Protein AF-A0A4Q7KWX9-F1 (afdb_monomer)

Nearest PDB structures (foldseek):
  3c6k-assembly1_B  TM=4.438E-01  e=8.004E-01  Homo sapiens
  3c6k-assembly2_D  TM=4.434E-01  e=1.706E+00  Homo sapiens
  3c6k-assembly1_A  TM=4.406E-01  e=1.916E+00  Homo sapiens
  3c6k-assembly2_C  TM=4.402E-01  e=2.282E+00  Homo sapiens
  3c6m-assembly1_B  TM=4.794E-01  e=5.791E+00  Homo sapiens

Secondary structure (DSSP, 8-state):
-----------------------------PPP---PPP-----------PPP----PPPP-TTGGG--GGGGS-HHHHHHTT-----EEE---STTEEEEEEEEETTTEEEEEEEESS----SSEEEEEEEETTEEEEEEE-TTSEEEEEEEEETTEEEEEEEE-TT-HHHHHHHHHHHHHHHGGG--

Organism: NCBI:txid1872711

Sequence (188 aa):
MTRIAIFAATMLIAGLTLGGCSDGAGQASSPDPTSPPPATSVPQIGGTAAPPTTMTHPQRDARFSKVDACALLSSAELASLGLGAGQPTNRASTRYAVSGCEWQQPGRGGTDVVVYDQAITGPGVETPIGKVGRYDAIRRADDVGVCGVELIPSPYSRVVISVVSSREAEKNCDRALAMAQTVEPKLP

Radius of gyration: 25.46 Å; Cα contacts (8 Å, |Δi|>4): 298; chains: 1; bounding box: 45×58×80 Å

Structure (mmCIF, N/CA/C/O backbone):
data_AF-A0A4Q7KWX9-F1
#
_entry.id   AF-A0A4Q7KWX9-F1
#
loop_
_atom_site.group_PDB
_atom_site.id
_atom_site.type_symbol
_atom_site.label_atom_id
_atom_site.label_alt_id
_atom_site.label_comp_id
_atom_site.label_asym_id
_atom_site.label_entity_id
_atom_site.label_seq_id
_atom_site.pdbx_PDB_ins_code
_atom_site.Cartn_x
_atom_site.Cartn_y
_atom_site.Cartn_z
_atom_site.occupancy
_atom_site.B_iso_or_equiv
_atom_site.auth_seq_id
_atom_site.auth_comp_id
_atom_site.auth_asym_id
_atom_site.auth_atom_id
_atom_site.pdbx_PDB_model_num
ATOM 1 N N . MET A 1 1 ? -20.747 -13.998 34.808 1.00 46.50 1 MET A N 1
ATOM 2 C CA . MET A 1 1 ? -20.265 -12.994 35.780 1.00 46.50 1 MET A CA 1
ATOM 3 C C . MET A 1 1 ? -20.164 -11.666 35.061 1.00 46.50 1 MET A C 1
ATOM 5 O O . MET A 1 1 ? -19.368 -11.522 34.146 1.00 46.50 1 MET A O 1
ATOM 9 N N . THR A 1 2 ? -21.070 -10.764 35.412 1.00 43.62 2 THR A N 1
ATOM 10 C CA . THR A 1 2 ? -21.396 -9.527 34.701 1.00 43.62 2 THR A CA 1
ATOM 11 C C . THR A 1 2 ? -20.682 -8.366 35.383 1.00 43.62 2 THR A C 1
ATOM 13 O O . THR A 1 2 ? -20.812 -8.219 36.597 1.00 43.62 2 THR A O 1
ATOM 16 N N . ARG A 1 3 ? -19.954 -7.528 34.638 1.00 51.84 3 ARG A N 1
ATOM 17 C CA . ARG A 1 3 ? -19.536 -6.204 35.121 1.00 51.84 3 ARG A CA 1
ATOM 18 C C . ARG A 1 3 ? -19.853 -5.150 34.069 1.00 51.84 3 ARG A C 1
ATOM 20 O O . ARG A 1 3 ? -19.132 -4.968 33.098 1.00 51.84 3 ARG A O 1
ATOM 27 N N . ILE A 1 4 ? -20.995 -4.515 34.301 1.00 47.59 4 ILE A N 1
ATOM 28 C CA . ILE A 1 4 ? -21.470 -3.282 33.682 1.00 47.59 4 ILE A CA 1
ATOM 29 C C . ILE A 1 4 ? -20.706 -2.136 34.354 1.00 47.59 4 ILE A C 1
ATOM 31 O O . ILE A 1 4 ? -20.743 -2.027 35.578 1.00 47.59 4 ILE A O 1
ATOM 35 N N . ALA A 1 5 ? -20.028 -1.294 33.575 1.00 55.09 5 ALA A N 1
ATOM 36 C CA . ALA A 1 5 ? -19.494 -0.022 34.051 1.00 55.09 5 ALA A CA 1
ATOM 37 C C . ALA A 1 5 ? -20.083 1.107 33.199 1.00 55.09 5 ALA A C 1
ATOM 39 O O . ALA A 1 5 ? -19.780 1.257 32.019 1.00 55.09 5 ALA A O 1
ATOM 40 N N . ILE A 1 6 ? -20.983 1.844 33.842 1.00 56.44 6 ILE A N 1
ATOM 41 C CA . ILE A 1 6 ? -21.657 3.053 33.385 1.00 56.44 6 ILE A CA 1
ATOM 42 C C . ILE A 1 6 ? -20.735 4.237 33.699 1.00 56.44 6 ILE A C 1
ATOM 44 O O . ILE A 1 6 ? -20.399 4.440 34.860 1.00 56.44 6 ILE A O 1
ATOM 48 N N . PHE A 1 7 ? -20.383 5.036 32.694 1.00 53.97 7 PHE A N 1
ATOM 49 C CA . PHE A 1 7 ? -19.941 6.428 32.854 1.00 53.97 7 PHE A CA 1
ATOM 50 C C . PHE A 1 7 ? -20.611 7.217 31.715 1.00 53.97 7 PHE A C 1
ATOM 52 O O . PHE A 1 7 ? -20.299 7.001 30.549 1.00 53.97 7 PHE A O 1
ATOM 59 N N . ALA A 1 8 ? -21.749 7.882 31.950 1.00 53.66 8 ALA A N 1
ATOM 60 C CA . ALA A 1 8 ? -21.849 9.258 32.465 1.00 53.66 8 ALA A CA 1
ATOM 61 C C . ALA A 1 8 ? -20.964 10.210 31.631 1.00 53.66 8 ALA A C 1
ATOM 63 O O . ALA A 1 8 ? -1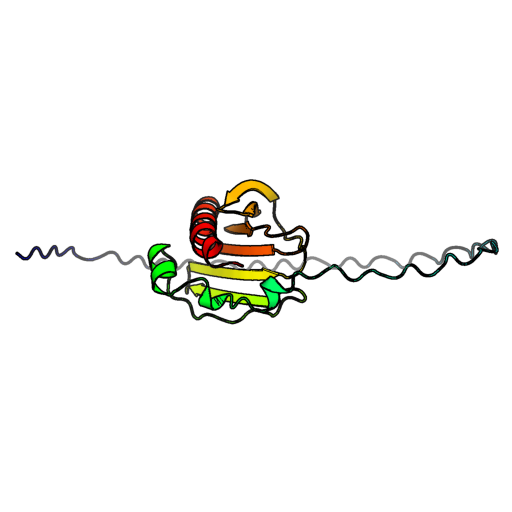9.768 10.301 31.861 1.00 53.66 8 ALA A O 1
ATOM 64 N N . ALA A 1 9 ? -21.444 10.678 30.478 1.00 50.12 9 ALA A N 1
ATOM 65 C CA . ALA A 1 9 ? -22.266 11.881 30.291 1.00 50.12 9 ALA A CA 1
ATOM 66 C C . ALA A 1 9 ? -21.486 13.209 30.385 1.00 50.12 9 ALA A C 1
ATOM 68 O O . ALA A 1 9 ? -20.789 13.479 31.357 1.00 50.12 9 ALA A O 1
ATOM 69 N N . THR A 1 10 ? -21.798 14.086 29.420 1.00 51.09 10 THR A N 1
ATOM 70 C CA . THR A 1 10 ? -21.629 15.556 29.408 1.00 51.09 10 THR A CA 1
ATOM 71 C C . THR A 1 10 ? -20.226 16.130 29.165 1.00 51.09 10 THR A C 1
ATOM 73 O O . THR A 1 10 ? -19.420 16.227 30.076 1.00 51.09 10 THR A O 1
ATOM 76 N N . MET A 1 11 ? -20.011 16.715 27.979 1.00 54.47 11 MET A N 1
ATOM 77 C CA . MET A 1 11 ? -19.962 18.182 27.889 1.00 54.47 11 MET A CA 1
ATOM 78 C C . MET A 1 11 ? -20.142 18.685 26.451 1.00 54.47 11 MET A C 1
ATOM 80 O O . MET A 1 11 ? -19.427 18.317 25.524 1.00 54.47 11 MET A O 1
ATOM 84 N N . LEU A 1 12 ? -21.152 19.537 26.318 1.00 61.22 12 LEU A N 1
ATOM 85 C CA . LEU A 1 12 ? -21.552 20.307 25.155 1.00 61.22 12 LEU A CA 1
ATOM 86 C C . LEU A 1 12 ? -20.673 21.567 25.105 1.00 61.22 12 LEU A C 1
ATOM 88 O O . LEU A 1 12 ? -20.709 22.353 26.047 1.00 61.22 12 LEU A O 1
ATOM 92 N N . ILE A 1 13 ? -19.907 21.780 24.033 1.00 61.19 13 ILE A N 1
ATOM 93 C CA . ILE A 1 13 ? -19.296 23.088 23.750 1.00 61.19 13 ILE A CA 1
ATOM 94 C C . ILE A 1 13 ? -19.692 23.485 22.332 1.00 61.19 13 ILE A C 1
ATOM 96 O O . ILE A 1 13 ? -19.108 23.054 21.341 1.00 61.19 13 ILE A O 1
ATOM 100 N N . ALA A 1 14 ? -20.740 24.304 22.270 1.00 57.28 14 ALA A N 1
ATOM 101 C CA . ALA A 1 14 ? -21.083 25.108 21.115 1.00 57.28 14 ALA A CA 1
ATOM 102 C C . ALA A 1 14 ? -20.134 26.313 21.078 1.00 57.28 14 ALA A C 1
ATOM 104 O O . ALA A 1 14 ? -20.236 27.214 21.907 1.00 57.28 14 ALA A O 1
ATOM 105 N N . GLY A 1 15 ? -19.204 26.314 20.126 1.00 61.44 15 GLY A N 1
ATOM 106 C CA . GLY A 1 15 ? -18.369 27.464 19.798 1.00 61.44 15 GLY A CA 1
ATOM 107 C C . GLY A 1 15 ? -18.564 27.828 18.334 1.00 61.44 15 GLY A C 1
ATOM 108 O O . GLY A 1 15 ? -17.892 27.276 17.469 1.00 61.44 15 GLY A O 1
ATOM 109 N N . LEU A 1 16 ? -19.508 28.731 18.058 1.00 58.53 16 LEU A N 1
ATOM 110 C CA . LEU A 1 16 ? -19.571 29.443 16.786 1.00 58.53 16 LEU A CA 1
ATOM 111 C C . LEU A 1 16 ? -18.425 30.460 16.746 1.00 58.53 16 LEU A C 1
ATOM 113 O O . LEU A 1 16 ? -18.444 31.428 17.502 1.00 58.53 16 LEU A O 1
ATOM 117 N N . THR A 1 17 ? -17.484 30.298 15.821 1.00 65.12 17 THR A N 1
ATOM 118 C CA . THR A 1 17 ? -16.639 31.407 15.361 1.00 65.12 17 THR A CA 1
ATOM 119 C C . THR A 1 17 ? -16.831 31.580 13.864 1.00 65.12 17 THR A C 1
ATOM 121 O O . THR A 1 17 ? -16.281 30.838 13.052 1.00 65.12 17 THR A O 1
ATOM 124 N N . LEU A 1 18 ? -17.666 32.561 13.530 1.00 60.78 18 LEU A N 1
ATOM 125 C CA . LEU A 1 18 ? -17.740 33.208 12.227 1.00 60.78 18 LEU A CA 1
ATOM 126 C C . LEU A 1 18 ? -16.532 34.145 12.084 1.00 60.78 18 LEU A C 1
ATOM 128 O O . LEU A 1 18 ? -16.326 35.005 12.938 1.00 60.78 18 LEU A O 1
ATOM 132 N N . GLY A 1 19 ? -15.768 34.006 11.004 1.00 54.78 19 GLY A N 1
ATOM 133 C CA . GLY A 1 19 ? -14.726 34.958 10.608 1.00 54.78 19 GLY A CA 1
ATOM 134 C C . GLY A 1 19 ? -13.654 34.271 9.764 1.00 54.78 19 GLY A C 1
ATOM 135 O O . GLY A 1 19 ? -13.107 33.263 10.181 1.00 54.78 19 GLY A O 1
ATOM 136 N N . GLY A 1 20 ? -13.307 34.704 8.561 1.00 49.59 20 GLY A N 1
ATOM 137 C CA . GLY A 1 20 ? -13.845 35.747 7.705 1.00 49.59 20 GLY A CA 1
ATOM 138 C C . GLY A 1 20 ? -13.268 35.514 6.307 1.00 49.59 20 GLY A C 1
ATOM 139 O O . GLY A 1 20 ? -12.101 35.148 6.172 1.00 49.59 20 GLY A O 1
ATOM 140 N N . CYS A 1 21 ? -14.092 35.682 5.276 1.00 59.72 21 CYS A N 1
ATOM 141 C CA . CYS A 1 21 ? -13.626 35.716 3.895 1.00 59.72 21 CYS A CA 1
ATOM 142 C C . CYS A 1 21 ? -12.782 36.980 3.713 1.00 59.72 21 CYS A C 1
ATOM 144 O O . CYS A 1 21 ? -13.278 38.087 3.910 1.00 59.72 21 CYS A O 1
ATOM 146 N N . SER A 1 22 ? -11.508 36.819 3.367 1.00 65.88 22 SER A N 1
ATOM 147 C CA . SER A 1 22 ? -10.708 37.905 2.803 1.00 65.88 22 SER A CA 1
ATOM 148 C C . SER A 1 22 ? -10.508 37.599 1.324 1.00 65.88 22 SER A C 1
ATOM 150 O O . SER A 1 22 ? -9.673 36.783 0.944 1.00 65.88 22 SER A O 1
ATOM 152 N N . ASP A 1 23 ? -11.343 38.236 0.505 1.00 57.22 23 ASP A N 1
ATOM 153 C CA . ASP A 1 23 ? -11.207 38.298 -0.945 1.00 57.22 23 ASP A CA 1
ATOM 154 C C . ASP A 1 23 ? -9.933 39.076 -1.300 1.00 57.22 23 ASP A C 1
ATOM 156 O O . ASP A 1 23 ? -9.891 40.306 -1.280 1.00 57.22 23 ASP A O 1
ATOM 160 N N . GLY A 1 24 ? -8.864 38.343 -1.603 1.00 58.34 24 GLY A N 1
ATOM 161 C CA . GLY A 1 24 ? -7.641 38.889 -2.179 1.00 58.34 24 GLY A CA 1
ATOM 162 C C . GLY A 1 24 ? -7.731 38.899 -3.701 1.00 58.34 24 GLY A C 1
ATOM 163 O O . GLY A 1 24 ? -7.265 37.969 -4.354 1.00 58.34 24 GLY A O 1
ATOM 164 N N . ALA A 1 25 ? -8.320 39.952 -4.271 1.00 57.66 25 ALA A N 1
ATOM 165 C CA . ALA A 1 25 ? -8.267 40.225 -5.705 1.00 57.66 25 ALA A CA 1
ATOM 166 C C . ALA A 1 25 ? -6.839 40.649 -6.106 1.00 57.66 25 ALA A C 1
ATOM 168 O O . ALA A 1 25 ? -6.484 41.827 -6.091 1.00 57.66 25 ALA A O 1
ATOM 169 N N . GLY A 1 26 ? -6.005 39.660 -6.432 1.00 52.25 26 GLY A N 1
ATOM 170 C CA . GLY A 1 26 ? -4.661 39.840 -6.973 1.00 52.25 26 GLY A CA 1
ATOM 171 C C . GLY A 1 26 ? -4.692 40.161 -8.467 1.00 52.25 26 GLY A C 1
ATOM 172 O O . GLY A 1 26 ? -4.884 39.286 -9.303 1.00 52.25 26 GLY A O 1
ATOM 173 N N . GLN A 1 27 ? -4.518 41.444 -8.751 1.00 62.50 27 GLN A N 1
ATOM 174 C CA . GLN A 1 27 ? -4.208 42.121 -10.012 1.00 62.50 27 GLN A CA 1
ATOM 175 C C . GLN A 1 27 ? -3.509 41.261 -11.090 1.00 62.50 27 GLN A C 1
ATOM 177 O O . GLN A 1 27 ? -2.397 40.771 -10.903 1.00 62.50 27 GLN A O 1
ATOM 182 N N . ALA A 1 28 ? -4.145 41.148 -12.260 1.00 52.53 28 ALA A N 1
ATOM 183 C CA . ALA A 1 28 ? -3.536 40.617 -13.474 1.00 52.53 28 ALA A CA 1
ATOM 184 C C . ALA A 1 28 ? -2.616 41.676 -14.102 1.00 52.53 28 ALA A C 1
ATOM 186 O O . ALA A 1 28 ? -3.086 42.673 -14.652 1.00 52.53 28 ALA A O 1
ATOM 187 N N . SER A 1 29 ? -1.305 41.454 -14.043 1.00 55.53 29 SER A N 1
ATOM 188 C CA . SER A 1 29 ? -0.343 42.195 -14.860 1.00 55.53 29 SER A CA 1
ATOM 189 C C . SER A 1 29 ? -0.333 41.607 -16.269 1.00 55.53 29 SER A C 1
ATOM 191 O O . SER A 1 29 ? 0.046 40.454 -16.463 1.00 55.53 29 SER A O 1
ATOM 193 N N . SER A 1 30 ? -0.764 42.402 -17.250 1.00 62.53 30 SER A N 1
ATOM 194 C CA . SER A 1 30 ? -0.559 42.112 -18.672 1.00 62.53 30 SER A CA 1
ATOM 195 C C . SER A 1 30 ? 0.919 42.307 -19.025 1.00 62.53 30 SER A C 1
ATOM 197 O O . SER A 1 30 ? 1.438 43.395 -18.771 1.00 62.53 30 SER A O 1
ATOM 199 N N . PRO A 1 31 ? 1.614 41.313 -19.602 1.00 67.44 31 PRO A N 1
ATOM 200 C CA . PRO A 1 31 ? 2.906 41.548 -20.229 1.00 67.44 31 PRO A CA 1
ATOM 201 C C . PRO A 1 31 ? 2.731 42.204 -21.609 1.00 67.44 31 PRO A C 1
ATOM 203 O O . PRO A 1 31 ? 1.918 41.771 -22.426 1.00 67.44 31 PRO A O 1
ATOM 206 N N . ASP A 1 32 ? 3.516 43.257 -21.828 1.00 62.16 32 ASP A N 1
ATOM 207 C CA . ASP A 1 32 ? 3.674 44.013 -23.074 1.00 62.16 32 ASP A CA 1
ATOM 208 C C . ASP A 1 32 ? 3.997 43.120 -24.295 1.00 62.16 32 ASP A C 1
ATOM 210 O O . ASP A 1 32 ? 4.760 42.152 -24.174 1.00 62.16 32 ASP A O 1
ATOM 214 N N . PRO A 1 33 ? 3.518 43.472 -25.505 1.00 61.03 33 PRO A N 1
ATOM 215 C CA . PRO A 1 33 ? 3.904 42.813 -26.745 1.00 61.03 33 PRO A CA 1
ATOM 216 C C . PRO A 1 33 ? 5.296 43.292 -27.185 1.00 61.03 33 PRO A C 1
ATOM 218 O O . PRO A 1 33 ? 5.442 44.319 -27.847 1.00 61.03 33 PRO A O 1
ATOM 221 N N . THR A 1 34 ? 6.341 42.538 -26.837 1.00 62.44 34 THR A N 1
ATOM 222 C CA . THR A 1 34 ? 7.698 42.804 -27.344 1.00 62.44 34 THR A CA 1
ATOM 223 C C . THR A 1 34 ? 7.935 42.097 -28.682 1.00 62.44 34 THR A C 1
ATOM 225 O O . THR A 1 34 ? 7.725 40.894 -28.816 1.00 62.44 34 THR A O 1
ATOM 228 N N . SER A 1 35 ? 8.363 42.912 -29.647 1.00 62.78 35 SER A N 1
ATOM 229 C CA . SER A 1 35 ? 8.789 42.683 -31.033 1.00 62.78 35 SER A CA 1
ATOM 230 C C . SER A 1 35 ? 9.202 41.271 -31.483 1.00 62.78 35 SER A C 1
ATOM 232 O O . SER A 1 35 ? 9.940 40.578 -30.779 1.00 62.78 35 SER A O 1
ATOM 234 N N . PRO A 1 36 ? 8.867 40.894 -32.737 1.00 67.56 36 PRO A N 1
ATOM 235 C CA . PRO A 1 36 ? 9.363 39.671 -33.355 1.00 67.56 36 PRO A CA 1
ATOM 236 C C . PRO A 1 36 ? 10.889 39.733 -33.582 1.00 67.56 36 PRO A C 1
ATOM 238 O O . PRO A 1 36 ? 11.394 40.745 -34.080 1.00 67.56 36 PRO A O 1
ATOM 241 N N . PRO A 1 37 ? 11.638 38.666 -33.250 1.00 71.62 37 PRO A N 1
ATOM 242 C CA . PRO A 1 37 ? 13.067 38.585 -33.526 1.00 71.62 37 PRO A CA 1
ATOM 243 C C . PRO A 1 37 ? 13.351 38.408 -35.033 1.00 71.62 37 PRO A C 1
ATOM 245 O O . PRO A 1 37 ? 12.523 37.855 -35.763 1.00 71.62 37 PRO A O 1
ATOM 248 N N . PRO A 1 38 ? 14.526 38.853 -35.518 1.00 65.75 38 PRO A N 1
ATOM 249 C CA . PRO A 1 38 ? 14.922 38.714 -36.915 1.00 65.75 38 PRO A CA 1
ATOM 250 C C . PRO A 1 38 ? 15.054 37.242 -37.328 1.00 65.75 38 PRO A C 1
ATOM 252 O O . PRO A 1 38 ? 15.581 36.404 -36.591 1.00 65.75 38 PRO A O 1
ATOM 255 N N . ALA A 1 39 ? 14.590 36.942 -38.543 1.00 59.28 39 ALA A N 1
ATOM 256 C CA . ALA A 1 39 ? 14.676 35.625 -39.156 1.00 59.28 39 ALA A CA 1
ATOM 257 C C . ALA A 1 39 ? 16.143 35.186 -39.277 1.00 59.28 39 ALA A C 1
ATOM 259 O O . ALA A 1 39 ? 16.901 35.699 -40.099 1.00 59.28 39 ALA A O 1
ATOM 260 N N . THR A 1 40 ? 16.538 34.226 -38.442 1.00 59.84 40 THR A N 1
ATOM 261 C CA . THR A 1 40 ? 17.843 33.573 -38.535 1.00 59.84 40 THR A CA 1
ATOM 262 C C . THR A 1 40 ? 17.715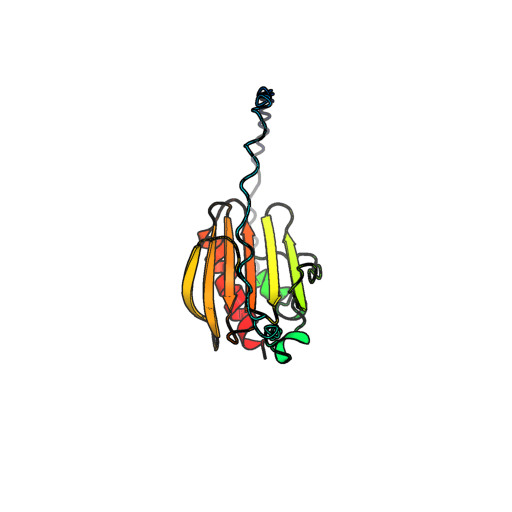 32.418 -39.521 1.00 59.84 40 THR A C 1
ATOM 264 O O . THR A 1 40 ? 17.002 31.446 -39.274 1.00 59.84 40 THR A O 1
ATOM 267 N N . SER A 1 41 ? 18.376 32.544 -40.667 1.00 60.00 41 SER A N 1
ATOM 268 C CA . SER A 1 41 ? 18.505 31.501 -41.682 1.00 60.00 41 SER A CA 1
ATOM 269 C C . SER A 1 41 ? 19.217 30.275 -41.101 1.00 60.00 41 SER A C 1
ATOM 271 O O . SER A 1 41 ? 20.399 30.339 -40.762 1.00 60.00 41 SER A O 1
ATOM 273 N N . VAL A 1 42 ? 18.484 29.167 -40.980 1.00 61.00 42 VAL A N 1
ATOM 274 C CA . VAL A 1 42 ? 18.989 27.879 -40.491 1.00 61.00 42 VAL A CA 1
ATOM 275 C C . VAL A 1 42 ? 19.830 27.208 -41.590 1.00 61.00 42 VAL A C 1
ATOM 277 O O . VAL A 1 42 ? 19.345 27.077 -42.716 1.00 61.00 42 VAL A O 1
ATOM 280 N N . PRO A 1 43 ? 21.065 26.753 -41.306 1.00 59.94 43 PRO A N 1
ATOM 281 C CA . PRO A 1 43 ? 21.844 25.947 -42.239 1.00 59.94 43 PRO A CA 1
ATOM 282 C C . PRO A 1 43 ? 21.158 24.596 -42.464 1.00 59.94 43 PRO A C 1
ATOM 284 O O . PRO A 1 43 ? 20.888 23.859 -41.514 1.00 59.94 43 PRO A O 1
ATOM 287 N N . GLN A 1 44 ? 20.893 24.255 -43.723 1.00 56.44 44 GLN A N 1
ATOM 288 C CA . GLN A 1 44 ? 20.339 22.962 -44.114 1.00 56.44 44 GLN A CA 1
ATOM 289 C C . GLN A 1 44 ? 21.419 21.880 -43.979 1.00 56.44 44 GLN A C 1
ATOM 291 O O . GLN A 1 44 ? 22.164 21.590 -44.913 1.00 56.44 44 GLN A O 1
ATOM 296 N N . ILE A 1 45 ? 21.533 21.310 -42.779 1.00 58.44 45 ILE A N 1
ATOM 297 C CA . ILE A 1 45 ? 22.402 20.167 -42.497 1.00 58.44 45 ILE A CA 1
ATOM 298 C C . ILE A 1 45 ? 21.680 18.912 -42.993 1.00 58.44 45 ILE A C 1
ATOM 300 O O . ILE A 1 45 ? 20.635 18.532 -42.466 1.00 58.44 45 ILE A O 1
ATOM 304 N N . GLY A 1 46 ? 22.235 18.280 -44.029 1.00 61.09 46 GLY A N 1
ATOM 305 C CA . GLY A 1 46 ? 21.813 16.968 -44.515 1.00 61.09 46 GLY A CA 1
ATOM 306 C C . GLY A 1 46 ? 22.043 15.904 -43.444 1.00 61.09 46 GLY A C 1
ATOM 307 O O . GLY A 1 46 ? 23.126 15.337 -43.348 1.00 61.09 46 GLY A O 1
ATOM 308 N N . GLY A 1 47 ? 21.032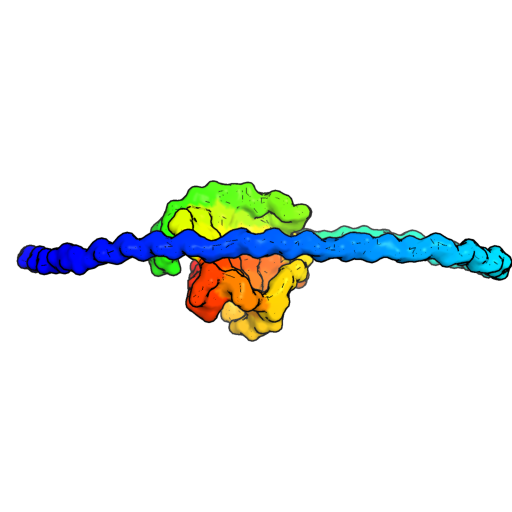 15.673 -42.608 1.00 55.56 47 GLY A N 1
ATOM 309 C CA . GLY A 1 47 ? 21.038 14.635 -41.587 1.00 55.56 47 GLY A CA 1
ATOM 310 C C . GLY A 1 47 ? 20.619 13.295 -42.177 1.00 55.56 47 GLY A C 1
ATOM 311 O O . GLY A 1 47 ? 19.476 13.125 -42.595 1.00 55.56 47 GLY A O 1
ATOM 312 N N . THR A 1 48 ? 21.537 12.331 -42.183 1.00 68.25 48 THR A N 1
ATOM 313 C CA . THR A 1 48 ? 21.222 10.907 -42.324 1.00 68.25 48 THR A CA 1
ATOM 314 C C . THR A 1 48 ? 20.157 10.548 -41.287 1.00 68.25 48 THR A C 1
ATOM 316 O O . THR A 1 48 ? 20.410 10.647 -40.087 1.00 68.25 48 THR A O 1
ATOM 319 N N . ALA A 1 49 ? 18.954 10.187 -41.742 1.00 67.75 49 ALA A N 1
ATOM 320 C CA . ALA A 1 49 ? 17.846 9.821 -40.870 1.00 67.75 49 ALA A CA 1
ATOM 321 C C . ALA A 1 49 ? 18.265 8.642 -39.981 1.00 67.75 49 ALA A C 1
ATOM 323 O O . ALA A 1 49 ? 18.551 7.551 -40.478 1.00 67.75 49 ALA A O 1
ATOM 324 N N . ALA A 1 50 ? 18.335 8.873 -38.668 1.00 69.06 50 ALA A N 1
ATOM 325 C CA . ALA A 1 50 ? 18.533 7.796 -37.714 1.00 69.06 50 ALA A CA 1
ATOM 326 C C . ALA A 1 50 ? 17.370 6.794 -37.854 1.00 69.06 50 ALA A C 1
ATOM 328 O O . ALA A 1 50 ? 16.224 7.221 -38.035 1.00 69.06 50 ALA A O 1
ATOM 329 N N . PRO A 1 51 ? 17.639 5.478 -37.805 1.00 71.75 51 PRO A N 1
ATOM 330 C CA . PRO A 1 51 ? 16.585 4.479 -37.877 1.00 71.75 51 PRO A CA 1
ATOM 331 C C . PRO A 1 51 ? 15.566 4.716 -36.751 1.00 71.75 51 PRO A C 1
ATOM 333 O O . PRO A 1 51 ? 15.964 5.095 -35.644 1.00 71.75 51 PRO A O 1
ATOM 336 N N . PRO A 1 52 ? 14.262 4.520 -37.016 1.00 70.06 52 PRO A N 1
ATOM 337 C CA . PRO A 1 52 ? 13.224 4.747 -36.024 1.00 70.06 52 PRO A CA 1
ATOM 338 C C . PRO A 1 52 ? 13.508 3.891 -34.791 1.00 70.06 52 PRO A C 1
ATOM 340 O O . PRO A 1 52 ? 13.631 2.669 -34.880 1.00 70.06 52 PRO A O 1
ATOM 343 N N . THR A 1 53 ? 13.629 4.534 -33.633 1.00 64.19 53 THR A N 1
ATOM 344 C CA . THR A 1 53 ? 13.691 3.835 -32.356 1.00 64.19 53 THR A CA 1
ATOM 345 C C . THR A 1 53 ? 12.335 3.194 -32.112 1.00 64.19 53 THR A C 1
ATOM 347 O O . THR A 1 53 ? 11.343 3.864 -31.823 1.00 64.19 53 THR A O 1
ATOM 350 N N . THR A 1 54 ? 12.273 1.873 -32.258 1.00 65.19 54 THR A N 1
ATOM 351 C CA . THR A 1 54 ? 11.114 1.094 -31.836 1.00 65.19 54 THR A CA 1
ATOM 352 C C . THR A 1 54 ? 10.941 1.323 -30.340 1.00 65.19 54 THR A C 1
ATOM 354 O O . THR A 1 54 ? 11.796 0.925 -29.549 1.00 65.19 54 THR A O 1
ATOM 357 N N . MET A 1 55 ? 9.869 2.009 -29.940 1.00 51.69 55 MET A N 1
ATOM 358 C CA . MET A 1 55 ? 9.529 2.132 -28.528 1.00 51.69 55 MET A CA 1
ATOM 359 C C . MET A 1 55 ? 9.176 0.735 -28.021 1.00 51.69 55 MET A C 1
ATOM 361 O O . MET A 1 55 ? 8.089 0.223 -28.287 1.00 51.69 55 MET A O 1
ATOM 365 N N . THR A 1 56 ? 10.107 0.090 -27.324 1.00 66.31 56 THR A N 1
ATOM 366 C CA . THR A 1 56 ? 9.809 -1.137 -26.594 1.00 66.31 56 THR A CA 1
ATOM 367 C C . THR A 1 56 ? 8.776 -0.772 -25.540 1.00 66.31 56 THR A C 1
ATOM 369 O O . THR A 1 56 ? 9.070 -0.010 -24.617 1.00 66.31 56 THR A O 1
ATOM 372 N N . HIS A 1 57 ? 7.544 -1.256 -25.705 1.00 64.12 57 HIS A N 1
ATOM 373 C CA . HIS A 1 57 ? 6.516 -1.088 -24.687 1.00 64.12 57 HIS A CA 1
ATOM 374 C C . HIS A 1 57 ? 7.068 -1.567 -23.338 1.00 64.12 57 HIS A C 1
ATOM 376 O O . HIS A 1 57 ? 7.733 -2.609 -23.306 1.00 64.12 57 HIS A O 1
ATOM 382 N N . PRO A 1 58 ? 6.817 -0.836 -22.235 1.00 69.31 58 PRO A N 1
ATOM 383 C CA . PRO A 1 58 ? 7.238 -1.287 -20.920 1.00 69.31 58 PRO A CA 1
ATOM 384 C C . PRO A 1 58 ? 6.694 -2.698 -20.696 1.00 69.31 58 PRO A C 1
ATOM 386 O O . PRO A 1 58 ? 5.505 -2.960 -20.895 1.00 69.31 58 PRO A O 1
ATOM 389 N N . GLN A 1 59 ? 7.599 -3.618 -20.368 1.00 79.06 59 GLN A N 1
ATOM 390 C CA . GLN A 1 59 ? 7.264 -5.013 -20.131 1.00 79.06 59 GLN A CA 1
ATOM 391 C C . GLN A 1 59 ? 6.272 -5.075 -18.966 1.00 79.06 59 GLN A C 1
ATOM 393 O O . GLN A 1 59 ? 6.589 -4.599 -17.884 1.00 79.06 59 GLN A O 1
ATOM 398 N N . ARG A 1 60 ? 5.073 -5.623 -19.185 1.00 84.31 60 ARG A N 1
ATOM 399 C CA . ARG A 1 60 ? 4.038 -5.748 -18.146 1.00 84.31 60 ARG A CA 1
ATOM 400 C C . ARG A 1 60 ? 4.170 -7.074 -17.409 1.00 84.31 60 ARG A C 1
ATOM 402 O O . ARG A 1 60 ? 4.391 -8.108 -18.041 1.00 84.31 60 ARG A O 1
ATOM 409 N N . ASP A 1 61 ? 3.973 -7.071 -16.092 1.00 85.75 61 ASP A N 1
ATOM 410 C CA . ASP A 1 61 ? 3.888 -8.315 -15.318 1.00 85.75 61 ASP A CA 1
ATOM 411 C C . ASP A 1 61 ? 2.453 -8.863 -15.335 1.00 85.75 61 ASP A C 1
ATOM 413 O O . ASP A 1 61 ? 1.580 -8.445 -14.570 1.00 85.75 61 ASP A O 1
ATOM 417 N N . ALA A 1 62 ? 2.208 -9.834 -16.217 1.00 87.81 62 ALA A N 1
ATOM 418 C CA . ALA A 1 62 ? 0.887 -10.427 -16.409 1.00 87.81 62 ALA A CA 1
ATOM 419 C C . ALA A 1 62 ? 0.307 -11.078 -15.139 1.00 87.81 62 ALA A C 1
ATOM 421 O O . ALA A 1 62 ? -0.913 -11.225 -15.050 1.00 87.81 62 ALA A O 1
ATOM 422 N N . ARG A 1 63 ? 1.129 -11.440 -14.142 1.00 91.31 63 ARG A N 1
ATOM 423 C CA . ARG A 1 63 ? 0.641 -12.033 -12.882 1.00 91.31 63 ARG A CA 1
ATOM 424 C C . ARG A 1 63 ? -0.252 -11.067 -12.106 1.00 91.31 63 ARG A C 1
ATOM 426 O O . ARG A 1 63 ? -1.240 -11.494 -11.516 1.00 91.31 63 ARG A O 1
ATOM 433 N N . PHE A 1 64 ? 0.043 -9.770 -12.174 1.00 90.19 64 PHE A N 1
ATOM 434 C CA . PHE A 1 64 ? -0.694 -8.732 -11.451 1.00 90.19 64 PHE A CA 1
ATOM 435 C C . PHE A 1 64 ? -1.989 -8.301 -12.149 1.00 90.19 64 PHE A C 1
ATOM 437 O O . PHE A 1 64 ? -2.877 -7.760 -11.500 1.00 90.19 64 PHE A O 1
ATOM 444 N N . SER A 1 65 ? -2.154 -8.617 -13.439 1.00 87.75 65 SER A N 1
ATOM 445 C CA . SER A 1 65 ? -3.357 -8.266 -14.217 1.00 87.75 65 SER A CA 1
ATOM 446 C C . SER A 1 65 ? -4.656 -8.914 -13.717 1.00 87.75 65 SER A C 1
ATOM 448 O O . SER A 1 65 ? -5.741 -8.466 -14.075 1.00 87.75 65 SER A O 1
ATOM 450 N N . LYS A 1 66 ? -4.555 -9.975 -12.906 1.00 89.56 66 LYS A N 1
ATOM 451 C CA . LYS A 1 66 ? -5.699 -10.729 -12.366 1.00 89.56 66 LYS A CA 1
ATOM 452 C C . LYS A 1 66 ? -5.957 -10.467 -10.882 1.00 89.56 66 LYS A C 1
ATOM 454 O O . LYS A 1 66 ? -6.842 -11.094 -10.309 1.00 89.56 66 LYS A O 1
ATOM 459 N N . VAL A 1 67 ? -5.163 -9.607 -10.245 1.00 93.69 67 VAL A N 1
ATOM 460 C CA . VAL A 1 67 ? -5.307 -9.322 -8.815 1.00 93.69 67 VAL A CA 1
ATOM 461 C C . VAL A 1 67 ? -6.539 -8.447 -8.603 1.00 93.69 67 VAL A C 1
ATOM 463 O O . VAL A 1 67 ? -6.636 -7.357 -9.160 1.00 93.69 67 VAL A O 1
ATOM 466 N N . ASP A 1 68 ? -7.472 -8.902 -7.771 1.00 93.50 68 ASP A N 1
ATOM 467 C CA . ASP A 1 68 ? -8.583 -8.080 -7.289 1.00 93.50 68 ASP A CA 1
ATOM 468 C C . ASP A 1 68 ? -8.144 -7.337 -6.023 1.00 93.50 68 ASP A C 1
ATOM 470 O O . ASP A 1 68 ? -8.039 -7.930 -4.949 1.00 93.50 68 ASP A O 1
ATOM 474 N N . ALA A 1 69 ? -7.881 -6.034 -6.148 1.00 93.75 69 ALA A N 1
ATOM 475 C CA . ALA A 1 69 ? -7.405 -5.213 -5.046 1.00 93.75 69 ALA A CA 1
ATOM 476 C C . ALA A 1 69 ? -8.407 -5.149 -3.882 1.00 93.75 69 ALA A C 1
ATOM 478 O O . ALA A 1 69 ? -7.993 -5.059 -2.727 1.00 93.75 69 ALA A O 1
ATOM 479 N N . CYS A 1 70 ? -9.713 -5.244 -4.156 1.00 92.44 70 CYS A N 1
ATOM 480 C CA . CYS A 1 70 ? -10.735 -5.216 -3.113 1.00 92.44 70 CYS A CA 1
ATOM 481 C C . CYS A 1 70 ? -10.816 -6.533 -2.337 1.00 92.44 70 CYS A C 1
ATOM 483 O O . CYS A 1 70 ? -11.226 -6.531 -1.178 1.00 92.44 70 CYS A O 1
ATOM 485 N N . ALA A 1 71 ? -10.387 -7.645 -2.937 1.00 94.12 71 ALA A N 1
ATOM 486 C CA . ALA A 1 71 ? -10.307 -8.939 -2.266 1.00 94.12 71 ALA A CA 1
ATOM 487 C C . ALA A 1 71 ? -9.044 -9.095 -1.395 1.00 94.12 71 ALA A C 1
ATOM 489 O O . ALA A 1 71 ? -8.969 -10.016 -0.579 1.00 94.12 71 ALA A O 1
ATOM 490 N N . LEU A 1 72 ? -8.051 -8.204 -1.536 1.00 95.00 72 LEU A N 1
ATOM 491 C CA . LEU A 1 72 ? -6.801 -8.269 -0.766 1.00 95.00 72 LEU A CA 1
ATOM 492 C C . LEU A 1 72 ? -6.997 -7.950 0.720 1.00 95.00 72 LEU A C 1
ATOM 494 O O . LEU A 1 72 ? -6.194 -8.388 1.544 1.00 95.00 72 LEU A O 1
ATOM 498 N N . LEU A 1 73 ? -8.052 -7.223 1.085 1.00 94.06 73 LEU A N 1
ATOM 499 C CA . LEU A 1 73 ? -8.364 -6.881 2.469 1.00 94.06 73 LEU A CA 1
ATOM 500 C C . LEU A 1 73 ? -9.836 -7.153 2.758 1.00 94.06 73 LEU A C 1
ATOM 502 O O . LEU A 1 73 ? -10.733 -6.552 2.172 1.00 94.06 73 LEU A O 1
ATOM 506 N N . SER A 1 74 ? -10.085 -8.053 3.702 1.00 92.75 74 SER A N 1
ATOM 507 C CA . SER A 1 74 ? -11.422 -8.293 4.230 1.00 92.75 74 SER A CA 1
ATOM 508 C C . SER A 1 74 ? -11.864 -7.149 5.144 1.00 92.75 74 SER A C 1
ATOM 510 O O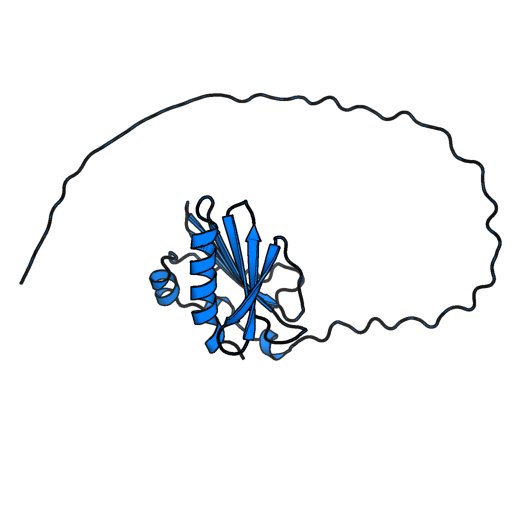 . SER A 1 74 ? -11.053 -6.438 5.742 1.00 92.75 74 SER A O 1
ATOM 512 N N . SER A 1 75 ? -13.176 -7.013 5.342 1.00 90.19 75 SER A N 1
ATOM 513 C CA . SER A 1 75 ? -13.726 -6.040 6.293 1.00 90.19 75 SER A CA 1
ATOM 514 C C . SER A 1 75 ? -13.219 -6.254 7.726 1.00 90.19 75 SER A C 1
ATOM 516 O O . SER A 1 75 ? -13.075 -5.287 8.469 1.00 90.19 75 SER A O 1
ATOM 518 N N . ALA A 1 76 ? -12.926 -7.501 8.115 1.00 91.56 76 ALA A N 1
ATOM 519 C CA . ALA A 1 76 ? -12.382 -7.826 9.433 1.00 91.56 76 ALA A CA 1
ATOM 520 C C . ALA A 1 76 ? -10.925 -7.359 9.588 1.00 91.56 76 ALA A C 1
ATOM 522 O O . ALA A 1 76 ? -10.574 -6.791 10.620 1.00 91.56 76 ALA A O 1
ATOM 523 N N . GLU A 1 77 ? -10.094 -7.545 8.559 1.00 94.25 77 GLU A N 1
ATOM 524 C CA . GLU A 1 77 ? -8.708 -7.059 8.556 1.00 94.25 77 GLU A CA 1
ATOM 525 C C . GLU A 1 77 ? -8.666 -5.531 8.592 1.00 94.25 77 GLU A C 1
ATOM 527 O O . GLU A 1 77 ? -7.957 -4.965 9.421 1.00 94.25 77 GLU A O 1
ATOM 532 N N . LEU A 1 78 ? -9.497 -4.859 7.788 1.00 91.00 78 LEU A N 1
ATOM 533 C CA . LEU A 1 78 ? -9.641 -3.401 7.842 1.00 91.00 78 LEU A CA 1
ATOM 534 C C . LEU A 1 78 ? -10.017 -2.939 9.255 1.00 91.00 78 LEU A C 1
ATOM 536 O O . LEU A 1 78 ? -9.324 -2.100 9.831 1.00 91.00 78 LEU A O 1
ATOM 540 N N . ALA A 1 79 ? -11.037 -3.555 9.862 1.00 89.31 79 ALA A N 1
ATOM 541 C CA . ALA A 1 79 ? -11.444 -3.232 11.226 1.00 89.31 79 ALA A CA 1
ATOM 542 C C . ALA A 1 79 ? -10.309 -3.450 12.245 1.00 89.31 79 ALA A C 1
ATOM 544 O O . ALA A 1 79 ? -10.115 -2.614 13.129 1.00 89.31 79 ALA A O 1
ATOM 545 N N . SER A 1 80 ? -9.526 -4.527 12.105 1.00 90.31 80 SER A N 1
ATOM 546 C CA . SER A 1 80 ? -8.379 -4.816 12.980 1.00 90.31 80 SER A CA 1
ATOM 547 C C . SER A 1 80 ? -7.255 -3.778 12.869 1.00 90.31 80 SER A C 1
ATOM 549 O O . SER A 1 80 ? -6.559 -3.513 13.846 1.00 90.31 80 SER A O 1
ATOM 551 N N . LEU A 1 81 ? -7.134 -3.129 11.709 1.00 88.00 81 LEU A N 1
ATOM 552 C CA . LEU A 1 81 ? -6.180 -2.051 11.436 1.00 88.00 81 LEU A CA 1
ATOM 553 C C . LEU A 1 81 ? -6.704 -0.673 11.883 1.00 88.00 81 LEU A C 1
ATOM 555 O O . LEU A 1 81 ? -6.072 0.355 11.637 1.00 88.00 81 LEU A O 1
ATOM 559 N N . GLY A 1 82 ? -7.874 -0.632 12.532 1.00 86.62 82 GLY A N 1
ATOM 560 C CA . GLY A 1 82 ? -8.553 0.608 12.906 1.00 86.62 82 GLY A CA 1
ATOM 561 C C . GLY A 1 82 ? -9.102 1.372 11.701 1.00 86.62 82 GLY A C 1
ATOM 562 O O . GLY A 1 82 ? -9.413 2.560 11.813 1.00 86.62 82 GLY A O 1
ATOM 563 N N . LEU A 1 83 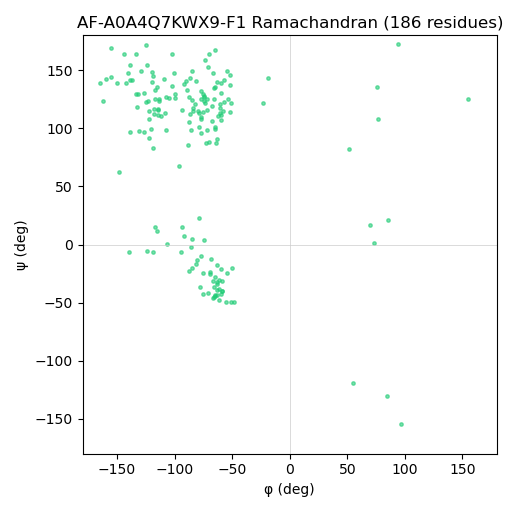? -9.214 0.699 10.555 1.00 81.75 83 LEU A N 1
ATOM 564 C CA . LEU A 1 83 ? -9.796 1.232 9.343 1.00 81.75 83 LEU A CA 1
ATOM 565 C C . LEU A 1 83 ? -11.275 0.832 9.329 1.00 81.75 83 LEU A C 1
ATOM 567 O O . LEU A 1 83 ? -11.627 -0.344 9.328 1.00 81.75 83 LEU A O 1
ATOM 571 N N . GLY A 1 84 ? -12.173 1.814 9.380 1.00 75.06 84 GLY A N 1
ATOM 572 C CA . GLY A 1 84 ? -13.600 1.562 9.208 1.00 75.06 84 GLY A CA 1
ATOM 573 C C . GLY A 1 84 ? -13.877 0.822 7.896 1.00 75.06 84 GLY A C 1
ATOM 574 O O . GLY A 1 84 ? -13.159 1.004 6.912 1.00 75.06 84 GLY A O 1
ATOM 575 N N . ALA A 1 85 ? -14.935 0.008 7.884 1.00 68.12 85 ALA A N 1
ATOM 576 C CA . ALA A 1 85 ? -15.444 -0.616 6.668 1.00 68.12 85 ALA A CA 1
ATOM 577 C C . ALA A 1 85 ? -15.951 0.484 5.720 1.00 68.12 85 ALA A C 1
ATOM 579 O O . ALA A 1 85 ? -17.105 0.905 5.790 1.00 68.12 85 ALA A O 1
ATOM 580 N N . GLY A 1 86 ? -15.054 1.018 4.895 1.00 64.06 86 GLY A N 1
ATOM 581 C CA . GLY A 1 86 ? -15.419 1.923 3.817 1.00 64.06 86 GLY A CA 1
ATOM 582 C C . GLY A 1 86 ? -16.163 1.171 2.720 1.00 64.06 86 GLY A C 1
ATOM 583 O O . GLY A 1 86 ? -16.123 -0.059 2.657 1.00 64.06 86 GLY A O 1
ATOM 584 N N . GLN A 1 87 ? -16.833 1.912 1.840 1.00 67.38 87 GLN A N 1
ATOM 585 C CA . GLN A 1 87 ? -17.374 1.324 0.619 1.00 67.38 87 GLN A CA 1
ATOM 586 C C . GLN A 1 87 ? -16.215 1.098 -0.349 1.00 67.38 87 GLN A C 1
ATOM 588 O O . GLN A 1 87 ? -15.628 2.096 -0.773 1.00 67.38 87 GLN A O 1
ATOM 593 N N . PRO A 1 88 ? -15.863 -0.159 -0.678 1.00 71.38 88 PRO A N 1
ATOM 594 C CA . PRO A 1 88 ? -14.852 -0.416 -1.683 1.00 71.38 88 PRO A CA 1
ATOM 595 C C . PRO A 1 88 ? -15.333 0.183 -3.001 1.00 71.38 88 PRO A C 1
ATOM 597 O O . PRO A 1 88 ? -16.369 -0.210 -3.540 1.00 71.38 88 PRO A O 1
ATOM 600 N N . THR A 1 89 ? -14.593 1.151 -3.522 1.00 75.12 89 THR A N 1
ATOM 601 C CA . THR A 1 89 ? -14.798 1.630 -4.889 1.00 75.12 89 THR A CA 1
ATOM 602 C C . THR A 1 89 ? -13.646 1.140 -5.741 1.00 75.12 89 THR A C 1
ATOM 604 O O . THR A 1 89 ? -12.479 1.319 -5.388 1.00 75.12 89 THR A O 1
ATOM 607 N N . ASN A 1 90 ? -13.971 0.474 -6.852 1.00 73.38 90 ASN A N 1
ATOM 608 C CA . ASN A 1 90 ? -12.949 0.013 -7.775 1.00 73.38 90 ASN A CA 1
ATOM 609 C C . ASN A 1 90 ? -12.368 1.228 -8.514 1.00 73.38 90 ASN A C 1
ATOM 611 O O . ASN A 1 90 ? -12.966 1.733 -9.466 1.00 73.38 90 ASN A O 1
ATOM 615 N N . ARG A 1 91 ? -11.216 1.722 -8.050 1.00 66.12 91 ARG A N 1
ATOM 616 C CA . ARG A 1 91 ? -10.441 2.781 -8.708 1.00 66.12 91 ARG A CA 1
ATOM 617 C C . ARG A 1 91 ? -9.338 2.169 -9.571 1.00 66.12 91 ARG A C 1
ATOM 619 O O . ARG A 1 91 ? -8.155 2.393 -9.343 1.00 66.12 91 ARG A O 1
ATOM 626 N N . ALA A 1 92 ? -9.714 1.489 -10.646 1.00 62.88 92 ALA A N 1
ATOM 627 C CA . ALA A 1 92 ? -8.803 1.270 -11.776 1.00 62.88 92 ALA A CA 1
ATOM 628 C C . ALA A 1 92 ? -8.696 2.519 -12.688 1.00 62.88 92 ALA A C 1
ATOM 630 O O . ALA A 1 92 ? -8.395 2.416 -13.872 1.00 62.88 92 ALA A O 1
ATOM 631 N N . SER A 1 93 ? -9.005 3.721 -12.180 1.00 56.06 93 SER A N 1
ATOM 632 C CA . SER A 1 93 ? -9.172 4.923 -13.010 1.00 56.06 93 SER A CA 1
ATOM 633 C C . SER A 1 93 ? -7.870 5.670 -13.312 1.00 56.06 93 SER A C 1
ATOM 635 O O . SER A 1 93 ? -7.904 6.684 -14.010 1.00 56.06 93 SER A O 1
ATOM 637 N N . THR A 1 94 ? -6.721 5.224 -12.794 1.00 70.25 94 THR A N 1
ATOM 638 C CA . THR A 1 94 ? -5.426 5.763 -13.226 1.00 70.25 94 THR A CA 1
ATOM 639 C C . THR A 1 94 ? -4.961 4.996 -14.461 1.00 70.25 94 THR A C 1
ATOM 641 O O . THR A 1 94 ? -5.172 3.793 -14.571 1.00 70.25 94 THR A O 1
ATOM 644 N N . ARG A 1 95 ? -4.318 5.690 -15.411 1.00 75.06 95 ARG A N 1
ATOM 645 C CA . ARG A 1 95 ? -3.919 5.161 -16.736 1.00 75.06 95 ARG A CA 1
ATOM 646 C C . ARG A 1 95 ? -3.156 3.820 -16.689 1.00 75.06 95 ARG A C 1
ATOM 648 O O . ARG A 1 95 ? -3.085 3.125 -17.700 1.00 75.06 95 ARG A O 1
ATOM 655 N N . TYR A 1 96 ? -2.571 3.486 -15.543 1.00 81.62 96 TYR A N 1
ATOM 656 C CA . TYR A 1 96 ? -1.651 2.370 -15.352 1.00 81.62 96 TYR A CA 1
ATOM 657 C C . TYR A 1 96 ? -2.080 1.389 -14.254 1.00 81.62 96 TYR A C 1
ATOM 659 O O . TYR A 1 96 ? -1.419 0.366 -14.080 1.00 81.62 96 TYR A O 1
ATOM 667 N N . ALA A 1 97 ? -3.149 1.682 -13.508 1.00 88.75 97 ALA A N 1
ATOM 668 C CA . ALA A 1 97 ? -3.677 0.736 -12.536 1.00 88.75 97 ALA A CA 1
ATOM 669 C C . ALA A 1 97 ? -4.421 -0.379 -13.269 1.00 88.75 97 ALA A C 1
ATOM 671 O O . ALA A 1 97 ? -5.309 -0.120 -14.080 1.00 88.75 97 ALA A O 1
ATOM 672 N N . VAL A 1 98 ? -4.075 -1.626 -12.961 1.00 90.44 98 VAL A N 1
ATOM 673 C CA . VAL A 1 98 ? -4.831 -2.794 -13.437 1.00 90.44 98 VAL A CA 1
ATOM 674 C C . VAL A 1 98 ? -5.973 -3.147 -12.492 1.00 90.44 98 VAL A C 1
ATOM 676 O O . VAL A 1 98 ? -6.943 -3.776 -12.901 1.00 90.44 98 VAL A O 1
ATOM 679 N N . SER A 1 99 ? -5.864 -2.733 -11.230 1.00 92.00 99 SER A N 1
ATOM 680 C CA . SER A 1 99 ? -6.842 -2.986 -10.180 1.00 92.00 99 SER A CA 1
ATOM 681 C C . SER A 1 99 ? -6.641 -1.975 -9.061 1.00 92.00 99 SER A C 1
ATOM 683 O O . SER A 1 99 ? -5.503 -1.619 -8.752 1.00 92.00 99 SER A O 1
ATOM 685 N N . GLY A 1 100 ? -7.716 -1.498 -8.447 1.00 92.31 100 GLY A N 1
ATOM 686 C CA . GLY A 1 100 ? -7.616 -0.571 -7.328 1.00 92.31 100 GLY A CA 1
ATOM 687 C C . GLY A 1 100 ? -8.842 -0.649 -6.445 1.00 92.31 100 GLY A C 1
ATOM 688 O O . GLY A 1 100 ? -9.946 -0.830 -6.944 1.00 92.31 100 GLY A O 1
ATOM 689 N N . CYS A 1 101 ? -8.651 -0.506 -5.143 1.00 93.00 101 CYS A N 1
ATOM 690 C CA . CYS A 1 101 ? -9.733 -0.443 -4.182 1.00 93.00 101 CYS A CA 1
ATOM 691 C C . CYS A 1 101 ? -9.498 0.708 -3.223 1.00 93.00 101 CYS A C 1
ATOM 693 O O . CYS A 1 101 ? -8.418 0.813 -2.651 1.00 93.00 101 CYS A O 1
ATOM 695 N N . GLU A 1 102 ? -10.506 1.549 -3.041 1.00 91.94 102 GLU A N 1
ATOM 696 C CA . GLU A 1 102 ? -10.489 2.625 -2.057 1.00 91.94 102 GLU A CA 1
ATOM 697 C C . GLU A 1 102 ? -11.589 2.391 -1.024 1.00 91.94 102 GLU A C 1
ATOM 699 O O . GLU A 1 102 ? -12.741 2.146 -1.384 1.00 91.94 102 GLU A O 1
ATOM 704 N N . TRP A 1 103 ? -11.237 2.528 0.251 1.00 91.06 103 TRP A N 1
ATOM 705 C CA . TRP A 1 103 ? -12.136 2.523 1.394 1.00 91.06 103 TRP A CA 1
ATOM 706 C C . TRP A 1 103 ? -12.161 3.917 2.016 1.00 91.06 103 TRP A C 1
ATOM 708 O O . TRP A 1 103 ? -11.196 4.365 2.638 1.00 91.06 103 TRP A O 1
ATOM 718 N N . GLN A 1 104 ? -13.290 4.605 1.873 1.00 88.56 104 GLN A N 1
ATOM 719 C CA . GLN A 1 104 ? -13.490 5.921 2.475 1.00 88.56 104 GLN A CA 1
ATOM 720 C C . GLN A 1 104 ? -14.125 5.817 3.858 1.00 88.56 104 GLN A C 1
ATOM 722 O O . GLN A 1 104 ? -15.083 5.072 4.065 1.00 88.56 104 GLN A O 1
ATOM 727 N N . GLN A 1 105 ? -13.625 6.621 4.796 1.00 84.44 105 GLN A N 1
ATOM 728 C CA . GLN A 1 105 ? -14.193 6.767 6.129 1.00 84.44 105 GLN A CA 1
ATOM 729 C C . GLN A 1 105 ? -14.655 8.214 6.332 1.00 84.44 105 GLN A C 1
ATOM 731 O O . GLN A 1 105 ? -13.820 9.128 6.358 1.00 84.44 105 GLN A O 1
ATOM 736 N N . PRO A 1 106 ? -15.966 8.452 6.520 1.00 83.88 106 PRO A N 1
ATOM 737 C CA . PRO A 1 106 ? -16.489 9.794 6.747 1.00 83.88 106 PRO A CA 1
ATOM 738 C C . PRO A 1 106 ? -15.741 10.520 7.874 1.00 83.88 106 PRO A C 1
ATOM 740 O O . PRO A 1 106 ? -15.656 10.034 9.002 1.00 83.88 106 PRO A O 1
ATOM 743 N N . GLY A 1 107 ? -15.161 11.679 7.550 1.00 85.31 107 GLY A N 1
ATOM 744 C CA . GLY A 1 107 ? -14.430 12.529 8.497 1.00 85.31 107 GLY A CA 1
ATOM 745 C C . GLY A 1 107 ? -13.051 12.023 8.943 1.00 85.31 107 GLY A C 1
ATOM 746 O O . GLY A 1 107 ? -12.413 12.693 9.752 1.00 85.31 107 GLY A O 1
ATOM 747 N N . ARG A 1 108 ? -12.573 10.874 8.444 1.00 82.12 108 ARG A N 1
ATOM 748 C CA . ARG A 1 108 ? -11.267 10.288 8.820 1.00 82.12 108 ARG A CA 1
ATOM 749 C C . ARG A 1 108 ? -10.284 10.146 7.660 1.00 82.12 108 ARG A C 1
ATOM 751 O O . ARG A 1 108 ? -9.123 9.836 7.900 1.00 82.12 108 ARG A O 1
ATOM 758 N N . GLY A 1 109 ? -10.741 10.422 6.441 1.00 88.56 109 GLY A N 1
ATOM 759 C CA . GLY A 1 109 ? -9.958 10.287 5.221 1.00 88.56 109 GLY A CA 1
ATOM 760 C C . GLY A 1 109 ? -10.212 8.954 4.525 1.00 88.56 109 GLY A C 1
ATOM 761 O O . GLY A 1 109 ? -11.298 8.379 4.635 1.00 88.56 109 GLY A O 1
ATOM 762 N N . GLY A 1 110 ? -9.226 8.501 3.761 1.00 90.38 110 GLY A N 1
ATOM 763 C CA . GLY A 1 110 ? -9.347 7.347 2.881 1.00 90.38 110 GLY A CA 1
ATOM 764 C C . GLY A 1 110 ? -8.163 6.410 3.017 1.00 90.38 110 GLY A C 1
ATOM 765 O O . GLY A 1 110 ? -7.122 6.737 3.587 1.00 90.38 110 GLY A O 1
ATOM 766 N N . THR A 1 111 ? -8.337 5.206 2.516 1.00 93.06 111 THR A N 1
ATOM 767 C CA . THR A 1 111 ? -7.274 4.221 2.412 1.00 93.06 111 THR A CA 1
ATOM 768 C C . THR A 1 111 ? -7.463 3.477 1.110 1.00 93.06 111 THR A C 1
ATOM 770 O O . THR A 1 111 ? -8.598 3.170 0.757 1.00 93.06 111 THR A O 1
ATOM 773 N N . ASP A 1 112 ? -6.387 3.189 0.396 1.00 93.75 112 ASP A N 1
ATOM 774 C CA . ASP A 1 112 ? -6.458 2.498 -0.882 1.00 93.75 112 ASP A CA 1
ATOM 775 C C . ASP A 1 112 ? -5.359 1.454 -1.047 1.00 93.75 112 ASP A C 1
ATOM 777 O O . ASP A 1 112 ? -4.301 1.509 -0.421 1.00 93.75 112 ASP A O 1
ATOM 781 N N . VAL A 1 113 ? -5.656 0.470 -1.890 1.00 95.00 113 VAL A N 1
ATOM 782 C CA . VAL A 1 113 ? -4.692 -0.477 -2.442 1.00 95.00 113 VAL A CA 1
ATOM 783 C C . VAL A 1 113 ? -4.824 -0.409 -3.953 1.00 95.00 113 VAL A C 1
ATOM 785 O O . VAL A 1 113 ? -5.904 -0.650 -4.492 1.00 95.00 113 VAL A O 1
ATOM 788 N N . VAL A 1 114 ? -3.734 -0.098 -4.646 1.00 94.38 114 VAL A N 1
ATOM 789 C CA . VAL A 1 114 ? -3.692 -0.000 -6.105 1.00 94.38 114 VAL A CA 1
ATOM 790 C C . VAL A 1 114 ? -2.577 -0.879 -6.650 1.00 94.38 114 VAL A C 1
ATOM 792 O O . VAL A 1 114 ? -1.431 -0.821 -6.206 1.00 94.38 114 VAL A O 1
ATOM 795 N N . VAL A 1 115 ? -2.919 -1.699 -7.635 1.00 94.50 115 VAL A N 1
ATOM 796 C CA . VAL A 1 115 ? -2.007 -2.620 -8.307 1.00 94.50 115 VAL A CA 1
ATOM 797 C C . VAL A 1 115 ? -1.665 -2.059 -9.680 1.00 94.50 115 VAL A C 1
ATOM 799 O O . VAL A 1 115 ? -2.549 -1.781 -10.494 1.00 94.50 115 VAL A O 1
ATOM 802 N N . TYR A 1 116 ? -0.370 -1.936 -9.944 1.00 92.81 116 TYR A N 1
ATOM 803 C CA . TYR A 1 116 ? 0.1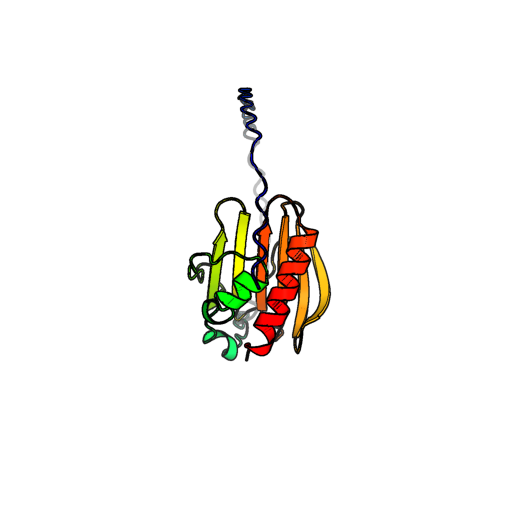94 -1.487 -11.208 1.00 92.81 116 TYR A CA 1
ATOM 804 C C . TYR A 1 116 ? 0.996 -2.619 -11.848 1.00 92.81 116 TYR A C 1
ATOM 806 O O . TYR A 1 116 ? 1.810 -3.278 -11.197 1.00 92.81 116 TYR A O 1
ATOM 814 N N . ASP A 1 117 ? 0.804 -2.808 -13.150 1.00 89.31 117 ASP A N 1
ATOM 815 C CA . ASP A 1 117 ? 1.572 -3.747 -13.977 1.00 89.31 117 ASP A CA 1
ATOM 816 C C . ASP A 1 117 ? 2.774 -3.090 -14.673 1.00 89.31 117 ASP A C 1
ATOM 818 O O . ASP A 1 117 ? 3.329 -3.656 -15.616 1.00 89.31 117 ASP A O 1
ATOM 822 N N . GLN A 1 118 ? 3.146 -1.892 -14.217 1.00 86.81 118 GLN A N 1
ATOM 823 C CA . GLN A 1 118 ? 4.343 -1.157 -14.613 1.00 86.81 118 GLN A CA 1
ATOM 824 C C . GLN A 1 118 ? 4.926 -0.403 -13.415 1.00 86.81 118 GLN A C 1
ATOM 826 O O . GLN A 1 118 ? 4.253 -0.195 -12.401 1.00 86.81 118 GLN A O 1
ATOM 831 N N . ALA A 1 119 ? 6.181 0.030 -13.535 1.00 87.00 119 ALA A N 1
ATOM 832 C CA . ALA A 1 119 ? 6.759 0.967 -12.582 1.00 87.00 119 ALA A CA 1
ATOM 833 C C . ALA A 1 119 ? 6.022 2.309 -12.660 1.00 87.00 119 ALA A C 1
ATOM 835 O O . ALA A 1 119 ? 5.774 2.826 -13.750 1.00 87.00 119 ALA A O 1
ATOM 836 N N . ILE A 1 120 ? 5.710 2.881 -11.503 1.00 86.25 120 ILE A N 1
ATOM 837 C CA . ILE A 1 120 ? 5.156 4.225 -11.394 1.00 86.25 120 ILE A CA 1
ATOM 838 C C . ILE A 1 120 ? 6.034 5.064 -10.474 1.00 86.25 120 ILE A C 1
ATOM 840 O O . ILE A 1 120 ? 6.717 4.538 -9.599 1.00 86.25 120 ILE A O 1
ATOM 844 N N . THR A 1 121 ? 6.004 6.375 -10.675 1.00 86.12 121 THR A N 1
ATOM 845 C CA . THR A 1 121 ? 6.593 7.341 -9.749 1.00 86.12 121 THR A CA 1
ATOM 846 C C . THR A 1 121 ? 5.449 8.138 -9.147 1.00 86.12 121 THR A C 1
ATOM 848 O O . THR A 1 121 ? 4.613 8.673 -9.877 1.00 86.12 121 THR A O 1
ATOM 851 N N . GLY A 1 122 ? 5.382 8.168 -7.820 1.00 82.81 122 GLY A N 1
ATOM 852 C CA . GLY A 1 122 ? 4.406 8.953 -7.071 1.00 82.81 122 GLY A CA 1
ATOM 853 C C . GLY A 1 122 ? 5.022 10.232 -6.497 1.00 82.81 122 GLY A C 1
ATOM 854 O O . GLY A 1 122 ? 6.247 10.338 -6.417 1.00 82.81 122 GLY A O 1
ATOM 855 N N . PRO A 1 123 ? 4.197 11.200 -6.069 1.00 83.44 123 PRO A N 1
ATOM 856 C CA . PRO A 1 123 ? 4.672 12.331 -5.277 1.00 83.44 123 PRO A CA 1
ATOM 857 C C . PRO A 1 123 ? 5.196 11.875 -3.900 1.00 83.44 123 PRO A C 1
ATOM 859 O O . PRO A 1 123 ? 4.960 10.743 -3.471 1.00 83.44 123 PRO A O 1
ATOM 862 N N . GLY A 1 124 ? 5.887 12.778 -3.201 1.00 86.62 124 GLY A N 1
ATOM 863 C CA . GLY A 1 124 ? 6.417 12.549 -1.853 1.00 86.62 124 GLY A CA 1
ATOM 864 C C . GLY A 1 124 ? 7.866 12.058 -1.823 1.00 86.62 124 GLY A C 1
ATOM 865 O O . GLY A 1 124 ? 8.480 11.779 -2.855 1.00 86.62 124 GLY A O 1
ATOM 866 N N . VAL A 1 125 ? 8.428 11.979 -0.615 1.00 90.88 125 VAL A N 1
ATOM 867 C CA . VAL A 1 125 ? 9.815 11.537 -0.405 1.00 90.88 125 VAL A CA 1
ATOM 868 C C . VAL A 1 125 ? 9.863 10.014 -0.350 1.00 90.88 125 VAL A C 1
ATOM 870 O O . VAL A 1 125 ? 9.288 9.404 0.551 1.00 90.88 125 VAL A O 1
ATOM 873 N N . GLU A 1 126 ? 10.572 9.396 -1.296 1.00 95.06 126 GLU A N 1
ATOM 874 C CA . GLU A 1 126 ? 10.840 7.956 -1.276 1.00 95.06 126 GLU A CA 1
ATOM 875 C C . GLU A 1 126 ? 11.877 7.616 -0.201 1.00 95.06 126 GLU A C 1
ATOM 877 O O . GLU A 1 126 ? 13.008 8.096 -0.222 1.00 95.06 126 GLU A O 1
ATOM 882 N N . THR A 1 127 ? 11.498 6.752 0.736 1.00 96.94 127 THR A N 1
ATOM 883 C CA . THR A 1 127 ? 12.389 6.200 1.760 1.00 96.94 127 THR A CA 1
ATOM 884 C C . THR A 1 127 ? 12.378 4.675 1.656 1.00 96.94 127 THR A C 1
ATOM 886 O O . THR A 1 127 ? 11.336 4.073 1.920 1.00 96.94 127 THR A O 1
ATOM 889 N N . PRO A 1 128 ? 13.490 4.011 1.298 1.00 97.62 128 PRO A N 1
ATOM 890 C CA . PRO A 1 128 ? 13.577 2.556 1.369 1.00 97.62 128 PRO A CA 1
ATOM 891 C C . PRO A 1 128 ? 13.344 2.068 2.801 1.00 97.62 128 PRO A C 1
ATOM 893 O O . PRO A 1 128 ? 13.970 2.569 3.733 1.00 97.62 128 PRO A O 1
ATOM 896 N N . ILE A 1 129 ? 12.461 1.083 2.974 1.00 98.00 129 ILE A N 1
ATOM 897 C CA . ILE A 1 129 ? 12.150 0.497 4.293 1.00 98.00 129 ILE A CA 1
ATOM 898 C C . ILE A 1 129 ? 12.564 -0.978 4.396 1.00 98.00 129 ILE A C 1
ATOM 900 O O . ILE A 1 129 ? 12.209 -1.667 5.348 1.00 98.00 129 ILE A O 1
ATOM 904 N N . GLY A 1 130 ? 13.342 -1.466 3.426 1.00 97.81 130 GLY A N 1
ATOM 905 C CA . GLY A 1 130 ? 13.806 -2.849 3.368 1.00 97.81 130 GLY A CA 1
ATOM 906 C C . GLY A 1 130 ? 12.773 -3.761 2.715 1.00 97.81 130 GLY A C 1
ATOM 907 O O . GLY A 1 130 ? 12.295 -3.464 1.622 1.00 97.81 130 GLY A O 1
ATOM 908 N N . LYS A 1 131 ? 12.458 -4.883 3.367 1.00 98.38 131 LYS A N 1
ATOM 909 C CA . LYS A 1 131 ? 11.501 -5.873 2.861 1.00 98.38 131 LYS A CA 1
ATOM 910 C C . LYS A 1 131 ? 10.215 -5.883 3.673 1.00 98.38 131 LYS A C 1
ATOM 912 O O . LYS A 1 131 ? 10.247 -5.819 4.900 1.00 98.38 131 LYS A O 1
ATOM 917 N N . VAL A 1 132 ? 9.100 -6.070 2.978 1.00 98.31 132 VAL A N 1
ATOM 918 C CA . VAL A 1 132 ? 7.824 -6.493 3.560 1.00 98.31 132 VAL A CA 1
ATOM 919 C C . VAL A 1 132 ? 7.539 -7.867 2.973 1.00 98.31 132 VAL A C 1
ATOM 921 O O . VAL A 1 132 ? 7.351 -7.993 1.765 1.00 98.31 132 VAL A O 1
ATOM 924 N N . GLY A 1 133 ? 7.604 -8.905 3.808 1.00 97.81 133 GLY A N 1
ATOM 925 C CA . GLY A 1 133 ? 7.530 -10.290 3.342 1.00 97.81 133 GLY A CA 1
ATOM 926 C C . GLY A 1 133 ? 8.588 -10.593 2.274 1.00 97.81 133 GLY A C 1
ATOM 927 O O . GLY A 1 133 ? 9.789 -10.482 2.536 1.00 97.81 133 GLY A O 1
ATOM 928 N N . ARG A 1 134 ? 8.152 -10.978 1.068 1.00 98.25 134 ARG A N 1
ATOM 929 C CA . ARG A 1 134 ? 9.039 -11.351 -0.049 1.00 98.25 134 ARG A CA 1
ATOM 930 C C . ARG A 1 134 ? 9.529 -10.165 -0.879 1.00 98.25 134 ARG A C 1
ATOM 932 O O . ARG A 1 134 ? 10.538 -10.299 -1.575 1.00 98.25 134 ARG A O 1
ATOM 939 N N . TYR A 1 135 ? 8.847 -9.025 -0.828 1.00 98.31 135 TYR A N 1
ATOM 940 C CA . TYR A 1 135 ? 9.106 -7.912 -1.738 1.00 98.31 135 TYR A CA 1
ATOM 941 C C . TYR A 1 135 ? 9.941 -6.819 -1.083 1.00 98.31 135 TYR A C 1
ATOM 943 O O . TYR A 1 135 ? 9.839 -6.565 0.119 1.00 98.31 135 TYR A O 1
ATOM 951 N N . ASP A 1 136 ? 10.764 -6.158 -1.895 1.00 98.38 136 ASP A N 1
ATOM 952 C CA . ASP A 1 136 ? 11.353 -4.886 -1.494 1.00 98.38 136 ASP A CA 1
ATOM 953 C C . ASP A 1 136 ? 10.245 -3.839 -1.371 1.00 98.38 136 ASP A C 1
ATOM 955 O O . ASP A 1 136 ? 9.235 -3.897 -2.081 1.00 98.38 136 ASP A O 1
ATOM 959 N N . ALA A 1 137 ? 10.421 -2.905 -0.444 1.00 98.12 137 ALA A N 1
ATOM 960 C CA . ALA A 1 137 ? 9.417 -1.911 -0.128 1.00 98.12 137 ALA A CA 1
ATOM 961 C C . ALA A 1 137 ? 10.030 -0.522 0.044 1.00 98.12 137 ALA A C 1
ATOM 963 O O . ALA A 1 137 ? 11.096 -0.339 0.647 1.00 98.12 137 ALA A O 1
ATOM 964 N N . ILE A 1 138 ? 9.300 0.471 -0.450 1.00 97.75 138 ILE A N 1
ATOM 965 C CA . ILE A 1 138 ? 9.572 1.882 -0.197 1.00 97.75 138 ILE A CA 1
ATOM 966 C C . ILE A 1 138 ? 8.370 2.514 0.495 1.00 97.75 138 ILE A C 1
ATOM 968 O O . ILE A 1 138 ? 7.221 2.140 0.268 1.00 97.75 138 ILE A O 1
ATOM 972 N N . ARG A 1 139 ? 8.647 3.497 1.340 1.00 97.00 139 ARG A N 1
ATOM 973 C CA . ARG A 1 139 ? 7.654 4.371 1.951 1.00 97.00 139 ARG A CA 1
ATOM 974 C C . ARG A 1 139 ? 7.659 5.705 1.219 1.00 97.00 139 ARG A C 1
ATOM 976 O O . ARG A 1 139 ? 8.732 6.253 0.973 1.00 97.00 139 ARG A O 1
ATOM 983 N N . ARG A 1 140 ? 6.479 6.241 0.922 1.00 95.31 140 ARG A N 1
ATOM 984 C CA . ARG A 1 140 ? 6.274 7.625 0.482 1.00 95.31 140 ARG A CA 1
ATOM 985 C C . ARG A 1 140 ? 5.420 8.328 1.519 1.00 95.31 140 ARG A C 1
ATOM 987 O O . ARG A 1 140 ? 4.338 7.849 1.829 1.00 95.31 140 ARG A O 1
ATOM 994 N N . ALA A 1 141 ? 5.890 9.444 2.046 1.00 92.62 141 ALA A N 1
ATOM 995 C CA . ALA A 1 141 ? 5.096 10.298 2.918 1.00 92.62 141 ALA A CA 1
ATOM 996 C C . ALA A 1 141 ? 5.168 11.738 2.414 1.00 92.62 141 ALA A C 1
ATOM 998 O O . ALA A 1 141 ? 6.182 12.143 1.830 1.00 92.62 141 ALA A O 1
ATOM 999 N N . ASP A 1 142 ? 4.098 12.491 2.640 1.00 88.44 142 ASP A N 1
ATOM 1000 C CA . ASP A 1 142 ? 4.050 13.930 2.411 1.00 88.44 142 ASP A CA 1
ATOM 1001 C C . ASP A 1 142 ? 3.628 14.693 3.677 1.00 88.44 142 ASP A C 1
ATOM 1003 O O . ASP A 1 142 ? 3.277 14.119 4.712 1.00 88.44 142 ASP A O 1
ATOM 1007 N N . ASP A 1 143 ? 3.722 16.016 3.607 1.00 86.25 143 ASP A N 1
ATOM 1008 C CA . ASP A 1 143 ? 3.379 16.939 4.687 1.00 86.25 143 ASP A CA 1
ATOM 1009 C C . ASP A 1 143 ? 1.865 17.154 4.845 1.00 86.25 143 ASP A C 1
ATOM 1011 O O . ASP A 1 143 ? 1.425 17.707 5.855 1.00 86.25 143 ASP A O 1
ATOM 1015 N N . VAL A 1 144 ? 1.053 16.671 3.898 1.00 86.31 144 VAL A N 1
ATOM 1016 C CA . VAL A 1 144 ? -0.416 16.761 3.936 1.00 86.31 144 VAL A CA 1
ATOM 1017 C C . VAL A 1 144 ? -1.080 15.543 4.587 1.00 86.31 144 VAL A C 1
ATOM 1019 O O . VAL A 1 144 ? -2.309 15.447 4.640 1.00 86.31 144 VAL A O 1
ATOM 1022 N N . GLY A 1 145 ? -0.281 14.638 5.160 1.00 87.25 145 GLY A N 1
ATOM 1023 C CA . GLY A 1 145 ? -0.771 13.505 5.939 1.00 87.25 145 GLY A CA 1
ATOM 1024 C C . GLY A 1 145 ? -1.128 12.286 5.093 1.00 87.25 145 GLY A C 1
ATOM 1025 O O . GLY A 1 145 ? -1.884 11.425 5.550 1.00 87.25 145 GLY A O 1
ATOM 1026 N N . VAL A 1 146 ? -0.593 12.174 3.880 1.00 91.56 146 VAL A N 1
ATOM 1027 C CA . VAL A 1 146 ? -0.622 10.931 3.110 1.00 91.56 146 VAL A CA 1
ATOM 1028 C C . VAL A 1 146 ? 0.616 10.119 3.462 1.00 91.56 146 VAL A C 1
ATOM 1030 O O . VAL A 1 146 ? 1.738 10.627 3.462 1.00 91.56 146 VAL A O 1
ATOM 1033 N N . CYS A 1 147 ? 0.424 8.831 3.730 1.00 95.31 147 CYS A N 1
ATOM 1034 C CA . CYS A 1 147 ? 1.529 7.889 3.732 1.00 95.31 147 CYS A CA 1
ATOM 1035 C C . CYS A 1 147 ? 1.185 6.645 2.925 1.00 95.31 147 CYS A C 1
ATOM 1037 O O . CYS A 1 147 ? 0.136 6.034 3.122 1.00 95.31 147 CYS A O 1
ATOM 1039 N N . GLY A 1 148 ? 2.083 6.282 2.019 1.00 95.88 148 GLY A N 1
ATOM 1040 C CA . GLY A 1 148 ? 2.003 5.097 1.191 1.00 95.88 148 GLY A CA 1
ATOM 1041 C C . GLY A 1 148 ? 3.174 4.151 1.426 1.00 95.88 148 GLY A C 1
ATOM 1042 O O . GLY A 1 148 ? 4.307 4.579 1.648 1.00 95.88 148 GLY A O 1
ATOM 1043 N N . VAL A 1 149 ? 2.901 2.856 1.338 1.00 97.69 149 VAL A N 1
ATOM 1044 C CA . VAL A 1 149 ? 3.903 1.798 1.220 1.00 97.69 149 VAL A CA 1
ATOM 1045 C C . VAL A 1 149 ? 3.748 1.166 -0.153 1.00 97.69 149 VAL A C 1
ATOM 1047 O O . VAL A 1 149 ? 2.674 0.704 -0.526 1.00 97.69 149 VAL A O 1
ATOM 1050 N N . GLU A 1 150 ? 4.829 1.162 -0.917 1.00 97.62 150 GLU A N 1
ATOM 1051 C CA . GLU A 1 150 ? 4.896 0.584 -2.250 1.00 97.62 150 GLU A CA 1
ATOM 1052 C C . GLU A 1 150 ? 5.728 -0.696 -2.179 1.00 97.62 150 GLU A C 1
ATOM 1054 O O . GLU A 1 150 ? 6.926 -0.662 -1.894 1.00 97.62 150 GLU A O 1
ATOM 1059 N N . LEU A 1 151 ? 5.070 -1.829 -2.417 1.00 98.19 151 LEU A N 1
ATOM 1060 C CA . LEU A 1 151 ? 5.715 -3.121 -2.610 1.00 98.19 151 LEU A CA 1
ATOM 1061 C C . LEU A 1 151 ? 6.212 -3.211 -4.053 1.00 98.19 151 LEU A C 1
ATOM 1063 O O . LEU A 1 151 ? 5.507 -2.808 -4.986 1.00 98.19 151 LEU A O 1
ATOM 1067 N N . ILE A 1 152 ? 7.397 -3.793 -4.236 1.00 97.00 152 ILE A N 1
ATOM 1068 C CA . ILE A 1 152 ? 8.082 -3.915 -5.526 1.00 97.00 152 ILE A CA 1
ATOM 1069 C C . ILE A 1 152 ? 8.266 -5.405 -5.870 1.00 97.00 152 ILE A C 1
ATOM 1071 O O . ILE A 1 152 ? 9.331 -5.974 -5.622 1.00 97.00 152 ILE A O 1
ATOM 1075 N N . PRO A 1 153 ? 7.244 -6.079 -6.436 1.00 95.75 153 PRO A N 1
ATOM 1076 C CA . PRO A 1 153 ? 7.348 -7.489 -6.814 1.00 95.75 153 PRO A CA 1
ATOM 1077 C C . PRO A 1 153 ? 8.278 -7.760 -7.992 1.00 95.75 153 PRO A C 1
ATOM 1079 O O . PRO A 1 153 ? 8.798 -8.865 -8.144 1.00 95.75 153 PRO A O 1
ATOM 1082 N N . SER A 1 154 ? 8.460 -6.762 -8.853 1.00 94.06 154 SER A N 1
ATOM 1083 C CA . SER A 1 154 ? 9.383 -6.808 -9.979 1.00 94.06 154 SER A CA 1
ATOM 1084 C C . SER A 1 154 ? 9.798 -5.387 -10.373 1.00 94.06 154 SER A C 1
ATOM 1086 O O . SER A 1 154 ? 9.150 -4.420 -9.960 1.00 94.06 154 SER A O 1
ATOM 1088 N N . PRO A 1 155 ? 10.810 -5.220 -11.243 1.00 90.88 155 PRO A N 1
ATOM 1089 C CA . PRO A 1 155 ? 11.134 -3.915 -11.815 1.00 90.88 155 PRO A CA 1
ATOM 1090 C C . PRO A 1 155 ? 9.941 -3.239 -12.503 1.00 90.88 155 PRO A C 1
ATOM 1092 O O . PRO A 1 155 ? 9.892 -2.012 -12.544 1.00 90.88 155 PRO A O 1
ATOM 1095 N N . TYR A 1 156 ? 8.952 -4.015 -12.954 1.00 89.81 156 TYR A N 1
ATOM 1096 C CA . TYR A 1 156 ? 7.811 -3.558 -13.741 1.00 89.81 156 TYR A CA 1
ATOM 1097 C C . TYR A 1 156 ? 6.462 -3.742 -13.053 1.00 89.81 156 TYR A C 1
ATOM 1099 O O . TYR A 1 156 ? 5.445 -3.700 -13.715 1.00 89.81 156 TYR A O 1
ATOM 1107 N N . SER A 1 157 ? 6.389 -3.995 -11.758 1.00 93.19 157 SER A N 1
ATOM 1108 C CA . SER A 1 157 ? 5.094 -4.051 -11.078 1.00 93.19 157 SER A CA 1
ATOM 1109 C C . SER A 1 157 ? 5.208 -3.398 -9.727 1.00 93.19 157 SER A C 1
ATOM 1111 O O . SER A 1 157 ? 6.285 -3.413 -9.126 1.00 93.19 157 SER A O 1
ATOM 1113 N N . ARG A 1 158 ? 4.113 -2.783 -9.285 1.00 95.19 158 ARG A N 1
ATOM 1114 C CA . ARG A 1 158 ? 4.013 -2.109 -7.993 1.00 95.19 158 ARG A CA 1
ATOM 1115 C C . ARG A 1 158 ? 2.671 -2.418 -7.363 1.00 95.19 158 ARG A C 1
ATOM 1117 O O . ARG A 1 158 ? 1.654 -2.446 -8.051 1.00 95.19 158 ARG A O 1
ATOM 1124 N N . VAL A 1 159 ? 2.666 -2.598 -6.050 1.00 96.50 159 VAL A N 1
ATOM 1125 C CA . VAL A 1 159 ? 1.436 -2.573 -5.256 1.00 96.50 159 VAL A CA 1
ATOM 1126 C C . VAL A 1 159 ? 1.574 -1.427 -4.277 1.00 96.50 159 VAL A C 1
ATOM 1128 O O . VAL A 1 159 ? 2.439 -1.463 -3.407 1.00 96.50 159 VAL A O 1
AT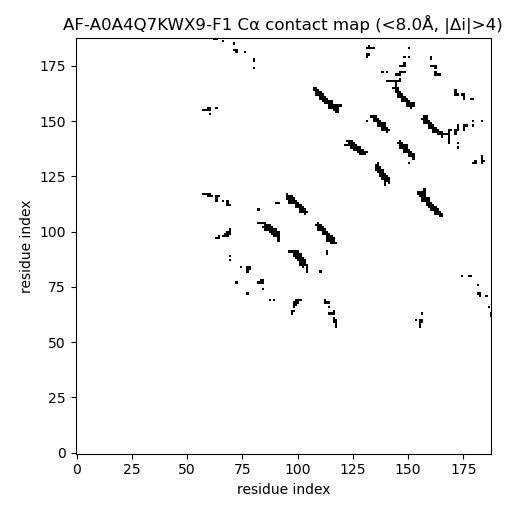OM 1131 N N . VAL A 1 160 ? 0.765 -0.391 -4.465 1.00 96.12 160 VAL A N 1
ATOM 1132 C CA . VAL A 1 160 ? 0.766 0.805 -3.625 1.00 96.12 160 VAL A CA 1
ATOM 1133 C C . VAL A 1 160 ? -0.370 0.691 -2.630 1.00 96.12 160 VAL A C 1
ATOM 1135 O O . VAL A 1 160 ? -1.515 0.472 -3.014 1.00 96.12 160 VAL A O 1
ATOM 1138 N N . ILE A 1 161 ? -0.039 0.826 -1.355 1.00 96.62 161 ILE A N 1
ATOM 1139 C CA . ILE A 1 161 ? -0.976 0.852 -0.243 1.00 96.62 161 ILE A CA 1
ATOM 1140 C C . ILE A 1 161 ? -0.896 2.241 0.368 1.00 96.62 161 ILE A C 1
ATOM 1142 O O . ILE A 1 161 ? 0.161 2.593 0.884 1.00 96.62 161 ILE A O 1
ATOM 1146 N N . SER A 1 162 ? -1.977 3.015 0.338 1.00 95.25 162 SER A N 1
ATOM 1147 C CA . SER A 1 162 ? -1.981 4.399 0.823 1.00 95.25 162 SER A CA 1
ATOM 1148 C C . SER A 1 162 ? -2.974 4.585 1.960 1.00 95.25 162 SER A C 1
ATOM 1150 O O . SER A 1 162 ? -4.090 4.077 1.914 1.00 95.25 162 SER A O 1
ATOM 1152 N N . VAL A 1 163 ? -2.590 5.364 2.969 1.00 94.19 163 VAL A N 1
ATOM 1153 C CA . VAL A 1 163 ? -3.458 5.830 4.052 1.00 94.19 163 VAL A CA 1
ATOM 1154 C C . VAL A 1 163 ? -3.419 7.354 4.066 1.00 94.19 163 VAL A C 1
ATOM 1156 O O . VAL A 1 163 ? -2.357 7.963 4.190 1.00 94.19 163 VAL A O 1
ATOM 1159 N N . VAL A 1 164 ? -4.592 7.972 3.957 1.00 91.44 164 VAL A N 1
ATOM 1160 C CA . VAL A 1 164 ? -4.772 9.424 3.925 1.00 91.44 164 VAL A CA 1
ATOM 1161 C C . VAL A 1 164 ? -5.540 9.848 5.167 1.00 91.44 164 VAL A C 1
ATOM 1163 O O . VAL A 1 164 ? -6.711 9.499 5.317 1.00 91.44 164 VAL A O 1
ATOM 1166 N N . SER A 1 165 ? -4.919 10.635 6.048 1.00 88.00 165 SER A N 1
ATOM 1167 C CA . SER A 1 165 ? -5.631 11.308 7.141 1.00 88.00 165 SER A CA 1
ATOM 1168 C C . SER A 1 165 ? -4.957 12.632 7.511 1.00 88.00 165 SER A C 1
ATOM 1170 O O . SER A 1 165 ? -3.736 12.726 7.579 1.00 88.00 165 SER A O 1
ATOM 1172 N N . SER A 1 166 ? -5.751 13.670 7.779 1.00 73.94 166 SER A N 1
ATOM 1173 C CA . SER A 1 166 ? -5.286 15.066 7.817 1.00 73.94 166 SER A CA 1
ATOM 1174 C C . SER A 1 166 ? -4.450 15.475 9.037 1.00 73.94 166 SER A C 1
ATOM 1176 O O . SER A 1 166 ? -4.169 16.661 9.193 1.00 73.94 166 SER A O 1
ATOM 1178 N N . ARG A 1 167 ? -4.111 14.562 9.959 1.00 75.50 167 ARG A N 1
ATOM 1179 C CA . ARG A 1 167 ? -3.536 14.961 11.262 1.00 75.50 167 ARG A CA 1
ATOM 1180 C C . ARG A 1 167 ? -2.397 14.100 11.796 1.00 75.50 167 ARG A C 1
ATOM 1182 O O . ARG A 1 167 ? -1.831 14.463 12.821 1.00 75.50 167 ARG A O 1
ATOM 1189 N N . GLU A 1 168 ? -2.059 12.975 11.163 1.00 84.56 168 GLU A N 1
ATOM 1190 C CA . GLU A 1 168 ? -1.160 11.990 11.783 1.00 84.56 168 GLU A CA 1
ATOM 1191 C C . GLU A 1 168 ? -0.294 11.226 10.759 1.00 84.56 168 GLU A C 1
ATOM 1193 O O . GLU A 1 168 ? -0.398 10.006 10.654 1.00 84.56 168 GLU A O 1
ATOM 1198 N N . ALA A 1 169 ? 0.574 11.926 10.014 1.00 86.56 169 ALA A N 1
ATOM 1199 C CA . ALA A 1 169 ? 1.395 11.333 8.945 1.00 86.56 169 ALA A CA 1
ATOM 1200 C C . ALA A 1 169 ? 2.170 10.069 9.383 1.00 86.56 169 ALA A C 1
ATOM 1202 O O . ALA A 1 169 ? 2.045 9.026 8.747 1.00 86.56 169 ALA A O 1
ATOM 1203 N N . GLU A 1 170 ? 2.886 10.114 10.513 1.00 90.00 170 GLU A N 1
ATOM 1204 C CA . GLU A 1 170 ? 3.637 8.948 11.016 1.00 90.00 170 GLU A CA 1
ATOM 1205 C C . GLU A 1 170 ? 2.722 7.766 11.373 1.00 90.00 170 GLU A C 1
ATOM 1207 O O . GLU A 1 170 ? 2.975 6.634 10.968 1.00 90.00 170 GLU A O 1
ATOM 1212 N N . LYS A 1 171 ? 1.585 8.014 12.039 1.00 91.00 171 LYS A N 1
ATOM 1213 C CA . LYS A 1 171 ? 0.621 6.939 12.336 1.00 91.00 171 LYS A CA 1
ATOM 1214 C C . LYS A 1 171 ? -0.019 6.380 11.065 1.00 91.00 171 LYS A C 1
ATOM 1216 O O . LYS A 1 171 ? -0.371 5.202 11.028 1.00 91.00 171 LYS A O 1
ATOM 1221 N N . ASN A 1 172 ? -0.189 7.199 10.026 1.00 92.56 172 ASN A N 1
ATOM 1222 C CA . ASN A 1 172 ? -0.642 6.721 8.721 1.00 92.56 172 ASN A CA 1
ATOM 1223 C C . ASN A 1 172 ? 0.409 5.805 8.085 1.00 92.56 172 ASN A C 1
ATOM 1225 O O . ASN A 1 172 ? 0.030 4.800 7.492 1.00 92.56 172 ASN A O 1
ATOM 1229 N N . CYS A 1 173 ? 1.702 6.089 8.261 1.00 94.62 173 CYS A N 1
ATOM 1230 C CA . CYS A 1 173 ? 2.771 5.203 7.805 1.00 94.62 173 CYS A CA 1
ATOM 1231 C C . CYS A 1 173 ? 2.771 3.857 8.527 1.00 94.62 173 CYS A C 1
ATOM 1233 O O . CYS A 1 173 ? 2.873 2.825 7.866 1.00 94.62 173 CYS A O 1
ATOM 1235 N N . ASP A 1 174 ? 2.590 3.851 9.850 1.00 94.94 174 ASP A N 1
ATOM 1236 C CA . ASP A 1 174 ? 2.476 2.606 10.618 1.00 94.94 174 ASP A CA 1
ATOM 1237 C C . ASP A 1 174 ? 1.286 1.761 10.134 1.00 94.94 174 ASP A C 1
ATOM 1239 O O . ASP A 1 174 ? 1.405 0.550 9.933 1.00 94.94 174 ASP A O 1
ATOM 1243 N N . ARG A 1 175 ? 0.139 2.404 9.874 1.00 94.56 175 ARG A N 1
ATOM 1244 C CA . ARG A 1 175 ? -1.050 1.734 9.322 1.00 94.56 175 ARG A CA 1
ATOM 1245 C C . ARG A 1 175 ? -0.819 1.217 7.904 1.00 94.56 175 ARG A C 1
ATOM 1247 O O . ARG A 1 175 ? -1.171 0.073 7.627 1.00 94.56 175 ARG A O 1
ATOM 1254 N N . ALA A 1 176 ? -0.219 2.020 7.025 1.00 96.19 176 ALA A N 1
ATOM 1255 C CA . ALA A 1 176 ? 0.096 1.620 5.655 1.00 96.19 176 ALA A CA 1
ATOM 1256 C C . ALA A 1 176 ? 1.065 0.426 5.633 1.00 96.19 176 ALA A C 1
ATOM 1258 O O . ALA A 1 176 ? 0.884 -0.502 4.845 1.00 96.19 176 ALA A O 1
ATOM 1259 N N . LEU A 1 177 ? 2.042 0.393 6.545 1.00 97.81 177 LEU A N 1
ATOM 1260 C CA . LEU A 1 177 ? 2.954 -0.738 6.700 1.00 97.81 177 LEU A CA 1
ATOM 1261 C C . LEU A 1 177 ? 2.237 -2.000 7.194 1.00 97.81 177 LEU A C 1
ATOM 1263 O O . L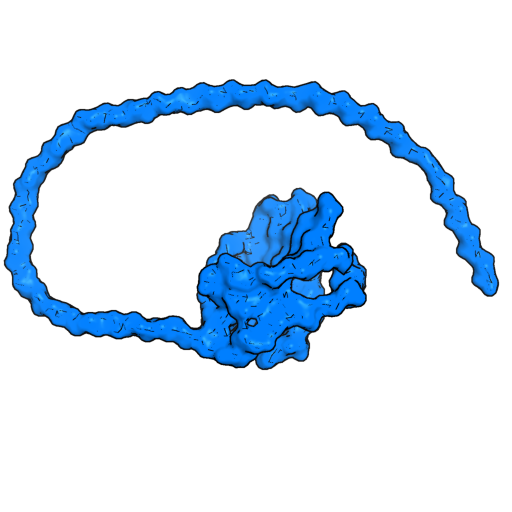EU A 1 177 ? 2.432 -3.072 6.621 1.00 97.81 177 LEU A O 1
ATOM 1267 N N . ALA A 1 178 ? 1.379 -1.889 8.209 1.00 97.25 178 ALA A N 1
ATOM 1268 C CA . ALA A 1 178 ? 0.601 -3.023 8.713 1.00 97.25 178 ALA A CA 1
ATOM 1269 C C . ALA A 1 178 ? -0.366 -3.584 7.649 1.00 97.25 178 ALA A C 1
ATOM 1271 O O . ALA A 1 178 ? -0.508 -4.799 7.486 1.00 97.25 178 ALA A O 1
ATOM 1272 N N . MET A 1 179 ? -0.987 -2.704 6.860 1.00 97.12 179 MET A N 1
ATOM 1273 C CA . MET A 1 179 ? -1.762 -3.106 5.689 1.00 97.12 179 MET A CA 1
ATOM 1274 C C . MET A 1 179 ? -0.899 -3.828 4.655 1.00 97.12 179 MET A C 1
ATOM 1276 O O . MET A 1 179 ? -1.289 -4.893 4.185 1.00 97.12 179 MET A O 1
ATOM 1280 N N . ALA A 1 180 ? 0.274 -3.287 4.316 1.00 98.19 180 ALA A N 1
ATOM 1281 C CA . ALA A 1 180 ? 1.180 -3.904 3.353 1.00 98.19 180 ALA A CA 1
ATOM 1282 C C . ALA A 1 180 ? 1.600 -5.315 3.794 1.00 98.19 180 ALA A C 1
ATOM 1284 O O . ALA A 1 180 ? 1.603 -6.232 2.979 1.00 98.19 180 ALA A O 1
ATOM 1285 N N . GLN A 1 181 ? 1.863 -5.516 5.089 1.00 98.31 181 GLN A N 1
ATOM 1286 C CA . GLN A 1 181 ? 2.147 -6.834 5.674 1.00 98.31 181 GLN A CA 1
ATOM 1287 C C . GLN A 1 181 ? 0.965 -7.810 5.561 1.00 98.31 181 GLN A C 1
ATOM 1289 O O . GLN A 1 181 ? 1.174 -9.010 5.418 1.00 98.31 181 GLN A O 1
ATOM 1294 N N . THR A 1 182 ? -0.269 -7.305 5.600 1.00 97.75 182 THR A N 1
ATOM 1295 C CA . THR A 1 182 ? -1.490 -8.114 5.433 1.00 97.75 182 THR A CA 1
ATOM 1296 C C . THR A 1 182 ? -1.750 -8.460 3.963 1.00 97.75 182 THR A C 1
ATOM 1298 O O . THR A 1 182 ? -2.215 -9.556 3.644 1.00 97.75 182 THR A O 1
ATOM 1301 N N . VAL A 1 183 ? -1.447 -7.527 3.056 1.00 97.88 183 VAL A N 1
ATOM 1302 C CA . VAL A 1 183 ? -1.639 -7.673 1.607 1.00 97.88 183 VAL A CA 1
ATOM 1303 C C . VAL A 1 183 ? -0.579 -8.580 0.982 1.00 97.88 183 VAL A C 1
ATOM 1305 O O . VAL A 1 183 ? -0.920 -9.423 0.156 1.00 97.88 183 VAL A O 1
ATOM 1308 N N . GLU A 1 184 ? 0.690 -8.437 1.372 1.00 97.94 184 GLU A N 1
ATOM 1309 C CA . GLU A 1 184 ? 1.826 -9.141 0.763 1.00 97.94 184 GLU A CA 1
ATOM 1310 C C . GLU A 1 184 ? 1.643 -10.656 0.570 1.00 97.94 184 GLU A C 1
ATOM 1312 O O . GLU A 1 184 ? 1.861 -11.125 -0.553 1.00 97.94 184 GLU A O 1
ATOM 1317 N N . PRO A 1 185 ? 1.208 -11.438 1.575 1.00 98.19 185 PRO A N 1
ATOM 1318 C CA . PRO A 1 185 ? 1.101 -12.888 1.420 1.00 98.19 185 PRO A CA 1
ATOM 1319 C C . PRO A 1 185 ? -0.001 -13.322 0.441 1.00 98.19 185 PRO A C 1
ATOM 1321 O O . PRO A 1 185 ? -0.047 -14.488 0.054 1.00 98.19 185 PRO A O 1
ATOM 1324 N N . LYS A 1 186 ? -0.892 -12.408 0.033 1.00 97.62 186 LYS A N 1
ATOM 1325 C CA . LYS A 1 186 ? -1.994 -12.660 -0.912 1.00 97.62 186 LYS A CA 1
ATOM 1326 C C . LYS A 1 186 ? -1.622 -12.320 -2.359 1.00 97.62 186 LYS A C 1
ATOM 1328 O O . LYS A 1 186 ? -2.414 -12.574 -3.265 1.00 97.62 186 LYS A O 1
ATOM 1333 N N . LEU A 1 187 ? -0.446 -11.732 -2.578 1.00 96.75 187 LEU A N 1
ATOM 1334 C CA . LEU A 1 187 ? 0.051 -11.370 -3.902 1.00 96.75 187 LEU A CA 1
ATOM 1335 C C . LEU A 1 187 ? 0.768 -12.556 -4.591 1.00 96.75 187 LEU A C 1
ATOM 1337 O O . LEU A 1 187 ? 1.365 -13.398 -3.907 1.00 96.75 187 LEU A O 1
ATOM 1341 N N . PRO A 1 188 ? 0.717 -12.632 -5.937 1.00 94.25 188 PRO A N 1
ATOM 1342 C CA . PRO A 1 188 ? 1.329 -13.705 -6.726 1.00 94.25 188 PRO A CA 1
ATOM 1343 C C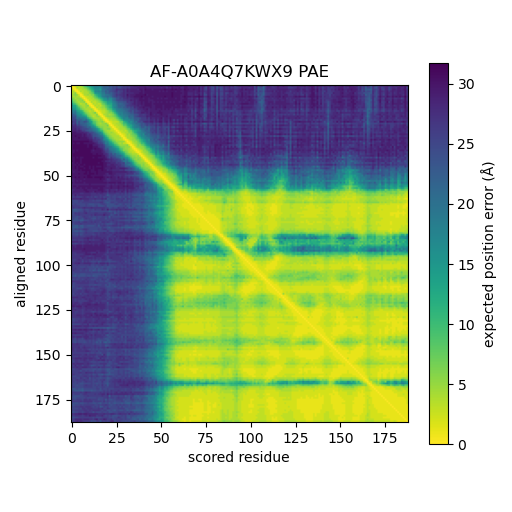 . PRO A 1 188 ? 2.861 -13.623 -6.873 1.00 94.25 188 PRO A C 1
ATOM 1345 O O . PRO A 1 188 ? 3.464 -12.538 -6.698 1.00 94.25 188 PRO A O 1
#

Mean predicted aligned error: 14.0 Å

InterPro domains:
  IPR024520 Protein of unknown function DUF3558 [PF12079] (16-185)

Solvent-accessible surface area (backbone atoms only — not comparable to full-atom values): 11565 Å² total; per-residue (Å²): 141,88,82,88,83,89,75,86,83,88,85,91,81,90,76,90,77,89,81,75,92,77,87,76,87,77,78,85,80,82,82,79,94,76,76,86,78,82,89,75,86,76,81,86,72,89,69,82,79,74,79,82,79,77,78,74,70,80,66,62,42,71,75,54,64,74,49,56,38,59,75,55,55,50,64,65,58,35,46,73,68,73,34,68,81,27,66,74,40,77,52,44,80,50,100,59,36,60,18,13,17,33,32,50,36,92,96,57,43,38,34,36,33,37,34,24,32,36,67,81,86,72,82,56,55,81,39,80,69,53,64,49,85,93,24,45,27,34,34,27,43,46,94,73,10,37,7,30,28,35,37,39,84,44,90,26,23,32,39,38,24,36,22,34,30,86,84,45,34,70,63,23,37,56,43,14,47,54,47,46,59,61,34,48,84,76,56,132

pLDDT: mean 80.51, std 16.05, range [43.62, 98.38]

Foldseek 3Di:
DDDDDDDDDDDDDDDDDDDDDDPDPDDDDDDDDDDDDDDDDDPPDPDDDDPDDDPPDADFDVQLLPDAFVVLDDCVNCVVLVHHAADWDWPPPPPFFSTKTKGADVQFGIKMKTKGRADDDDDADWDFPQDQPPFTWTWGFDPQQKIWIWTDPDNTIIIIIIDHGRPCNPSRNVSNSSSCNSRVVVGD